Protein AF-A0A0G1VCZ0-F1 (afdb_monomer_lite)

Radius of gyration: 18.17 Å; chains: 1; bounding box: 45×53×52 Å

Foldseek 3Di:
DEAEQQPDAADEAEDDALEEYEYHYDPEHFWLHHYEYAYAAAYEYEDEEAYHYDPDDPDLNRGHAYEYEHNDPQHEYEYEYDLHYAEYAYAAYGQNYEYHDYDPVDDPPPLLQAAPRPDSQADAHEYEAHHHHVYYHQRHQNHDQCVVPPDHDDGGHSYHYHYDPSVVSNVVVCCVVVVPDDDDDDDDDDPDDD

Structure (mmCIF, N/CA/C/O backbone):
data_AF-A0A0G1VCZ0-F1
#
_entry.id   AF-A0A0G1VCZ0-F1
#
loop_
_atom_site.group_PDB
_atom_site.id
_atom_site.type_symbol
_atom_site.label_atom_id
_atom_site.label_alt_id
_atom_site.label_comp_id
_atom_site.label_asym_id
_atom_site.label_entity_id
_atom_site.label_seq_id
_atom_site.pdbx_PDB_ins_code
_atom_site.Cartn_x
_atom_site.Cartn_y
_atom_site.Cartn_z
_atom_site.occupancy
_atom_site.B_iso_or_equiv
_atom_site.auth_seq_id
_atom_site.auth_comp_id
_atom_site.auth_asym_id
_atom_site.auth_atom_id
_atom_site.pdbx_PDB_model_num
ATOM 1 N N . ASN A 1 1 ? 9.630 -10.256 9.909 1.00 78.88 1 ASN A N 1
ATOM 2 C CA . ASN A 1 1 ? 8.158 -10.157 9.999 1.00 78.88 1 ASN A CA 1
ATOM 3 C C . ASN A 1 1 ? 7.590 -9.982 8.603 1.00 78.88 1 ASN A C 1
ATOM 5 O O . ASN A 1 1 ? 7.868 -8.965 7.979 1.00 78.88 1 ASN A O 1
ATOM 9 N N . SER A 1 2 ? 6.872 -10.986 8.101 1.00 91.50 2 SER A N 1
ATOM 10 C CA . SER A 1 2 ? 6.203 -10.946 6.795 1.00 91.50 2 SER A CA 1
ATOM 11 C C . SER A 1 2 ? 4.715 -11.226 6.987 1.00 91.50 2 SER A C 1
ATOM 13 O O . SER A 1 2 ? 4.363 -12.021 7.856 1.00 91.50 2 SER A O 1
ATOM 15 N N . VAL A 1 3 ? 3.869 -10.567 6.203 1.00 94.69 3 VAL A N 1
ATOM 16 C CA . VAL A 1 3 ? 2.418 -10.757 6.159 1.00 94.69 3 VAL A CA 1
ATOM 17 C C . VAL A 1 3 ? 2.046 -11.077 4.716 1.00 94.69 3 VAL A C 1
ATOM 19 O O . VAL A 1 3 ? 2.375 -10.310 3.809 1.00 94.69 3 VAL A O 1
ATOM 22 N N . ASN A 1 4 ? 1.375 -12.206 4.502 1.00 96.12 4 ASN A N 1
ATOM 23 C CA . ASN A 1 4 ? 0.806 -12.563 3.207 1.00 96.12 4 ASN A CA 1
ATOM 24 C C . ASN A 1 4 ? -0.709 -12.344 3.252 1.00 96.12 4 ASN A C 1
ATOM 26 O O . ASN A 1 4 ? -1.413 -13.038 3.981 1.00 96.12 4 ASN A O 1
ATOM 30 N N . LEU A 1 5 ? -1.192 -11.366 2.488 1.00 96.06 5 LEU A N 1
ATOM 31 C CA . LEU A 1 5 ? -2.597 -10.976 2.415 1.00 96.06 5 LEU A CA 1
ATOM 32 C C . LEU A 1 5 ? -3.477 -12.060 1.780 1.00 96.06 5 LEU A C 1
ATOM 34 O O . LEU A 1 5 ? -4.656 -12.138 2.109 1.00 96.06 5 LEU A O 1
ATOM 38 N N . SER A 1 6 ? -2.930 -12.913 0.907 1.00 94.00 6 SER A N 1
ATOM 39 C CA . SER A 1 6 ? -3.702 -13.976 0.245 1.00 94.00 6 SER A CA 1
ATOM 40 C C . SER A 1 6 ? -4.129 -15.073 1.219 1.00 94.00 6 SER A C 1
ATOM 42 O O . SER A 1 6 ? -5.193 -15.671 1.047 1.00 94.00 6 SER A O 1
ATOM 44 N N . THR A 1 7 ? -3.322 -15.311 2.255 1.00 93.31 7 THR A N 1
ATOM 45 C CA . THR A 1 7 ? -3.569 -16.322 3.294 1.00 93.31 7 THR A CA 1
ATOM 46 C C . THR A 1 7 ? -4.122 -15.737 4.590 1.00 93.31 7 THR A C 1
ATOM 48 O O . THR A 1 7 ? -4.444 -16.492 5.500 1.00 93.31 7 THR A O 1
ATOM 51 N N . LEU A 1 8 ? -4.165 -14.409 4.717 1.00 93.25 8 LEU A N 1
ATOM 52 C CA . LEU A 1 8 ? -4.648 -13.743 5.919 1.00 93.25 8 LEU A CA 1
ATOM 53 C C . LEU A 1 8 ? -6.180 -13.709 5.919 1.00 93.25 8 LEU A C 1
ATOM 55 O O . LEU A 1 8 ? -6.808 -13.422 4.896 1.00 93.25 8 LEU A O 1
ATOM 59 N N . ASP A 1 9 ? -6.775 -13.988 7.074 1.00 92.31 9 ASP A N 1
ATOM 60 C CA . ASP A 1 9 ? -8.215 -13.848 7.252 1.00 92.31 9 ASP A CA 1
ATOM 61 C C . ASP A 1 9 ? -8.648 -12.376 7.188 1.00 92.31 9 ASP A C 1
ATOM 63 O O . ASP A 1 9 ? -7.844 -11.446 7.294 1.00 92.31 9 ASP A O 1
ATOM 67 N N . ALA A 1 10 ? -9.945 -12.150 6.978 1.00 91.06 10 ALA A N 1
ATOM 68 C CA . ALA A 1 10 ? -10.499 -10.808 7.083 1.00 91.06 10 ALA A CA 1
ATOM 69 C C . ALA A 1 10 ? -10.421 -10.330 8.543 1.00 91.06 10 ALA A C 1
ATOM 71 O O . ALA A 1 10 ? -10.718 -11.080 9.474 1.00 91.06 10 ALA A O 1
ATOM 72 N N . GLY A 1 11 ? -10.038 -9.073 8.753 1.00 90.81 11 GLY A N 1
ATOM 73 C CA . GLY A 1 11 ? -9.932 -8.507 10.088 1.00 90.81 11 GLY A CA 1
ATOM 74 C C . GLY A 1 11 ? -9.053 -7.267 10.185 1.00 90.81 11 GLY A C 1
ATOM 75 O O . GLY A 1 11 ? -8.538 -6.733 9.200 1.00 90.81 11 GLY A O 1
ATOM 76 N N . VAL A 1 12 ? -8.891 -6.815 11.429 1.00 93.38 12 VAL A N 1
ATOM 77 C CA . VAL A 1 12 ? -8.044 -5.679 11.799 1.00 93.38 12 VAL A CA 1
ATOM 78 C C . VAL A 1 12 ? -6.798 -6.198 12.506 1.00 93.38 12 VAL A C 1
ATOM 80 O O . VAL A 1 12 ? -6.891 -6.864 13.535 1.00 93.38 12 VAL A O 1
ATOM 83 N N . TYR A 1 13 ? -5.629 -5.854 11.978 1.00 95.25 13 TYR A N 1
ATOM 84 C CA . TYR A 1 13 ? -4.332 -6.311 12.457 1.00 95.25 13 TYR A CA 1
ATOM 85 C C . TYR A 1 13 ? -3.479 -5.119 12.868 1.00 95.25 13 TYR A C 1
ATOM 87 O O . TYR A 1 13 ? -3.179 -4.248 12.055 1.00 95.25 13 TYR A O 1
ATOM 95 N N . VAL A 1 14 ? -3.047 -5.095 14.126 1.00 95.88 14 VAL A N 1
ATOM 96 C CA . VAL A 1 14 ? -2.140 -4.060 14.633 1.00 95.88 14 VAL A CA 1
ATOM 97 C C . VAL A 1 14 ? -0.697 -4.513 14.432 1.00 95.88 14 VAL A C 1
ATOM 99 O O . VAL A 1 14 ? -0.274 -5.546 14.954 1.00 95.88 14 VAL A O 1
ATOM 102 N N . LEU A 1 15 ? 0.070 -3.743 13.663 1.00 95.56 15 LEU A N 1
ATOM 103 C CA . LEU A 1 15 ? 1.495 -3.971 13.456 1.00 95.56 15 LEU A CA 1
ATOM 104 C C . LEU A 1 15 ? 2.273 -3.410 14.647 1.00 95.56 15 LEU A C 1
ATOM 106 O O . LEU A 1 15 ? 2.017 -2.295 15.088 1.00 95.56 15 LEU A O 1
ATOM 110 N N . ARG A 1 16 ? 3.241 -4.179 15.150 1.00 94.25 16 ARG A N 1
ATOM 111 C CA . ARG A 1 16 ? 4.054 -3.803 16.318 1.00 94.25 16 ARG A CA 1
ATOM 112 C C . ARG A 1 16 ? 4.854 -2.516 16.069 1.00 94.25 16 ARG A C 1
ATOM 114 O O . ARG A 1 16 ? 5.324 -2.332 14.945 1.00 94.25 16 ARG A O 1
ATOM 121 N N . PRO A 1 17 ? 5.112 -1.695 17.104 1.00 95.69 17 PRO A N 1
ATOM 122 C CA . PRO A 1 17 ? 5.879 -0.469 16.944 1.00 95.69 17 PRO A CA 1
ATOM 123 C C . PRO A 1 17 ? 7.352 -0.803 16.691 1.00 95.69 17 PRO A C 1
ATOM 125 O O . PRO A 1 17 ? 7.841 -1.855 17.115 1.00 95.69 17 PRO A O 1
ATOM 128 N N . ASN A 1 18 ? 8.072 0.097 16.020 1.00 95.56 18 ASN A N 1
ATOM 129 C CA . ASN A 1 18 ? 9.482 -0.081 15.638 1.00 95.56 18 ASN A CA 1
ATOM 130 C C . ASN A 1 18 ? 9.759 -1.357 14.812 1.00 95.56 18 ASN A C 1
ATOM 132 O O . ASN A 1 18 ? 10.892 -1.841 14.756 1.00 95.56 18 ASN A O 1
ATOM 136 N N . ALA A 1 19 ? 8.736 -1.945 14.185 1.00 94.81 19 ALA A N 1
ATOM 137 C CA . ALA A 1 19 ? 8.887 -3.153 13.388 1.00 94.81 19 ALA A CA 1
ATOM 138 C C . ALA A 1 19 ? 9.092 -2.821 11.909 1.00 94.81 19 ALA A C 1
ATOM 140 O O . ALA A 1 19 ? 8.488 -1.901 11.369 1.00 94.81 19 ALA A O 1
ATOM 141 N N . THR A 1 20 ? 9.885 -3.639 11.218 1.00 96.44 20 THR A N 1
ATOM 142 C CA . THR A 1 20 ? 9.857 -3.693 9.752 1.00 96.44 20 THR A CA 1
ATOM 143 C C . THR A 1 20 ? 8.988 -4.867 9.321 1.00 96.44 20 THR A C 1
ATOM 145 O O . THR A 1 20 ? 9.286 -6.019 9.652 1.00 96.44 20 THR A O 1
ATOM 148 N N . VAL A 1 21 ? 7.905 -4.575 8.605 1.00 97.12 21 VAL A N 1
ATOM 149 C CA . VAL A 1 21 ? 6.918 -5.546 8.130 1.00 97.12 21 VAL A CA 1
ATOM 150 C C . VAL A 1 21 ? 6.931 -5.558 6.612 1.00 97.12 21 VAL A C 1
ATOM 152 O O . VAL A 1 21 ? 6.760 -4.521 5.975 1.00 97.12 21 VAL A O 1
ATOM 155 N N . THR A 1 22 ? 7.122 -6.734 6.028 1.00 97.56 22 THR A N 1
ATOM 156 C CA . THR A 1 22 ? 6.966 -6.933 4.586 1.00 97.56 22 THR A CA 1
ATOM 157 C C . THR A 1 22 ? 5.560 -7.447 4.306 1.00 97.56 22 THR A C 1
ATOM 159 O O . THR A 1 22 ? 5.142 -8.430 4.909 1.00 97.56 22 THR A O 1
ATOM 162 N N . VAL A 1 23 ? 4.832 -6.782 3.416 1.00 97.88 23 VAL A N 1
ATOM 163 C CA . VAL A 1 23 ? 3.482 -7.150 2.985 1.00 97.88 23 VAL A CA 1
ATOM 164 C C . VAL A 1 23 ? 3.567 -7.729 1.581 1.00 97.88 23 VAL A C 1
ATOM 166 O O . VAL A 1 23 ? 4.167 -7.134 0.686 1.00 97.88 23 VAL A O 1
ATOM 169 N N . THR A 1 24 ? 2.974 -8.900 1.407 1.00 97.88 24 THR A N 1
ATOM 170 C CA . THR A 1 24 ? 2.933 -9.655 0.152 1.00 97.88 24 THR A CA 1
ATOM 171 C C . THR A 1 24 ? 1.512 -10.124 -0.119 1.00 97.88 24 THR A C 1
ATOM 173 O O . THR A 1 24 ? 0.701 -10.220 0.796 1.00 97.88 24 THR A O 1
ATOM 176 N N . ALA A 1 25 ? 1.224 -10.401 -1.376 1.00 96.69 25 ALA A N 1
ATOM 177 C CA . ALA A 1 25 ? 0.027 -11.055 -1.866 1.00 96.69 25 ALA A CA 1
ATOM 178 C C . ALA A 1 25 ? 0.399 -11.889 -3.096 1.00 96.69 25 ALA A C 1
ATOM 180 O O . ALA A 1 25 ? 1.261 -11.493 -3.893 1.00 96.69 25 ALA A O 1
ATOM 181 N N . ASP A 1 26 ? -0.273 -13.024 -3.222 1.00 94.00 26 ASP A N 1
ATOM 182 C CA . ASP A 1 26 ? -0.174 -13.960 -4.331 1.00 94.00 26 ASP A CA 1
ATOM 183 C C . ASP A 1 26 ? -1.414 -13.803 -5.215 1.00 94.00 26 ASP A C 1
ATOM 185 O O . ASP A 1 26 ? -2.511 -14.226 -4.841 1.00 94.00 26 ASP A O 1
ATOM 189 N N . GLY A 1 27 ? -1.233 -13.166 -6.373 1.00 92.38 27 GLY A N 1
ATOM 190 C CA . GLY A 1 27 ? -2.301 -12.921 -7.341 1.00 92.38 27 GLY A CA 1
ATOM 191 C C . GLY A 1 27 ? -3.408 -11.995 -6.827 1.00 92.38 27 GLY A C 1
ATOM 192 O O . GLY A 1 27 ? -3.168 -11.077 -6.041 1.00 92.38 27 GLY A O 1
ATOM 193 N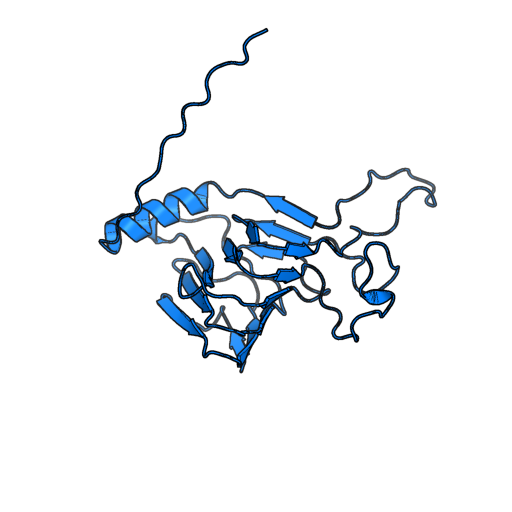 N . VAL A 1 28 ? -4.626 -12.235 -7.314 1.00 94.62 28 VAL A N 1
ATOM 194 C CA . VAL A 1 28 ? -5.827 -11.499 -6.905 1.00 94.62 28 VAL A CA 1
ATOM 195 C C . VAL A 1 28 ? -6.350 -12.077 -5.592 1.00 94.62 28 VAL A C 1
ATOM 197 O O . VAL A 1 28 ? -6.541 -13.288 -5.469 1.00 94.62 28 VAL A O 1
ATOM 200 N N . LEU A 1 29 ? -6.596 -11.211 -4.609 1.00 93.81 29 LEU A N 1
ATOM 201 C CA . LEU A 1 29 ? -7.167 -11.599 -3.326 1.00 93.81 29 LEU A CA 1
ATOM 202 C C . LEU A 1 29 ? -8.583 -12.174 -3.511 1.00 93.81 29 LEU A C 1
ATOM 204 O O . LEU A 1 29 ? -9.329 -11.699 -4.366 1.00 93.81 29 LEU A O 1
ATOM 208 N N . PRO A 1 30 ? -9.001 -13.155 -2.694 1.00 91.12 30 PRO A N 1
ATOM 209 C CA . PRO A 1 30 ? -10.374 -13.652 -2.732 1.00 91.12 30 PRO A CA 1
ATOM 210 C C . PRO A 1 30 ? -11.413 -12.573 -2.412 1.00 91.12 30 PRO A C 1
ATOM 212 O O . PRO A 1 30 ? -11.093 -11.535 -1.824 1.00 91.12 30 PRO A O 1
ATOM 215 N N . THR A 1 31 ? -12.666 -12.829 -2.787 1.00 90.31 31 THR A N 1
ATOM 216 C CA . THR A 1 31 ? -13.821 -12.012 -2.388 1.00 90.31 31 THR A CA 1
ATOM 217 C C . THR A 1 31 ? -14.042 -12.072 -0.872 1.00 90.31 31 THR A C 1
ATOM 219 O O . THR A 1 31 ? -13.538 -12.971 -0.198 1.00 90.31 31 THR A O 1
ATOM 222 N N . ASN A 1 32 ? -14.801 -11.117 -0.334 1.00 87.69 32 ASN A N 1
ATOM 223 C CA . ASN A 1 32 ? -15.106 -10.976 1.091 1.00 87.69 32 ASN A CA 1
ATOM 224 C C . ASN A 1 32 ? -13.836 -10.916 1.963 1.00 87.69 32 ASN A C 1
ATOM 226 O O . ASN A 1 32 ? -13.721 -11.523 3.028 1.00 87.69 32 ASN A O 1
ATOM 230 N N . ARG A 1 33 ? -12.819 -10.203 1.470 1.00 88.88 33 ARG A N 1
ATOM 231 C CA . ARG A 1 33 ? -11.529 -10.071 2.148 1.00 88.88 33 ARG A CA 1
ATOM 232 C C . ARG A 1 33 ? -11.299 -8.621 2.552 1.00 88.88 33 ARG A C 1
ATOM 234 O O . ARG A 1 33 ? -10.739 -7.837 1.793 1.00 88.88 33 ARG A O 1
ATOM 241 N N . SER A 1 34 ? -11.756 -8.267 3.751 1.00 90.88 34 SER A N 1
ATOM 242 C CA . SER A 1 34 ? -11.513 -6.953 4.363 1.00 90.88 34 SER A CA 1
ATOM 243 C C . SER A 1 34 ? -10.324 -7.034 5.317 1.00 90.88 34 SER A C 1
ATOM 245 O O . SER A 1 34 ? -10.456 -7.580 6.408 1.00 90.88 34 SER A O 1
ATOM 247 N N . ILE A 1 35 ? -9.161 -6.521 4.918 1.00 94.44 35 ILE A N 1
ATOM 248 C CA . ILE A 1 35 ? -7.928 -6.557 5.715 1.00 94.44 35 ILE A CA 1
ATOM 249 C C . ILE A 1 35 ? -7.491 -5.130 6.036 1.00 94.44 35 ILE A C 1
ATOM 251 O O . ILE A 1 35 ? -7.142 -4.356 5.144 1.00 94.44 35 ILE A O 1
ATOM 255 N N . ILE A 1 36 ? -7.455 -4.796 7.324 1.00 94.88 36 ILE A N 1
ATOM 256 C CA . ILE A 1 36 ? -7.024 -3.485 7.817 1.00 94.88 36 ILE A CA 1
ATOM 257 C C . ILE A 1 36 ? -5.736 -3.663 8.619 1.00 94.88 36 ILE A C 1
ATOM 259 O O . ILE A 1 36 ? -5.741 -4.269 9.687 1.00 94.88 36 ILE A O 1
ATOM 263 N N . LEU A 1 37 ? -4.630 -3.124 8.114 1.00 96.94 37 LEU A N 1
ATOM 264 C CA . LEU A 1 37 ? -3.335 -3.100 8.784 1.00 96.94 37 LEU A CA 1
ATOM 265 C C . LEU A 1 37 ? -3.143 -1.742 9.467 1.00 96.94 37 LEU A C 1
ATOM 267 O O . LEU A 1 37 ? -2.993 -0.719 8.800 1.00 96.94 37 LEU A O 1
ATOM 271 N N . LEU A 1 38 ? -3.127 -1.746 10.797 1.00 96.94 38 LEU A N 1
ATOM 272 C CA . LEU A 1 38 ? -2.907 -0.566 11.626 1.00 96.94 38 LEU A CA 1
ATOM 273 C C . LEU A 1 38 ? -1.438 -0.496 12.045 1.00 96.94 38 LEU A C 1
ATOM 275 O O . LEU A 1 38 ? -0.991 -1.251 12.909 1.00 96.94 38 LEU A O 1
ATOM 279 N N . ALA A 1 39 ? -0.672 0.390 11.416 1.00 97.12 39 ALA A N 1
ATOM 280 C CA . ALA A 1 39 ? 0.734 0.607 11.727 1.00 97.12 39 ALA A CA 1
ATOM 281 C C . ALA A 1 39 ? 0.892 1.408 13.026 1.00 97.12 39 ALA A C 1
ATOM 283 O O . ALA A 1 39 ? 0.227 2.423 13.203 1.00 97.12 39 ALA A O 1
ATOM 284 N N . GLN A 1 40 ? 1.777 0.971 13.924 1.00 96.56 40 GLN A N 1
ATOM 285 C CA . GLN A 1 40 ? 2.147 1.728 15.126 1.00 96.56 40 GLN A CA 1
ATOM 286 C C . GLN A 1 40 ? 3.400 2.585 14.891 1.00 96.56 40 GLN A C 1
ATOM 288 O O . GLN A 1 40 ? 4.035 2.509 13.836 1.00 96.56 40 GLN A O 1
ATOM 293 N N . GLU A 1 41 ? 3.769 3.385 15.889 1.00 96.50 41 GLU A N 1
ATOM 294 C CA . GLU A 1 41 ? 4.885 4.330 15.822 1.00 96.50 41 GLU A CA 1
ATOM 295 C C . GLU A 1 41 ? 6.185 3.689 15.316 1.00 96.50 41 GLU A C 1
ATOM 297 O O . GLU A 1 41 ? 6.553 2.576 15.717 1.00 96.50 41 GLU A O 1
ATOM 302 N N . ASN A 1 42 ? 6.882 4.397 14.424 1.00 95.38 42 ASN A N 1
ATOM 303 C CA . ASN A 1 42 ? 8.150 3.982 13.816 1.00 95.38 42 ASN A CA 1
ATOM 304 C C . ASN A 1 42 ? 8.100 2.637 13.069 1.00 95.38 42 ASN A C 1
ATOM 306 O O . ASN A 1 42 ? 9.138 2.016 12.819 1.00 95.38 42 ASN A O 1
ATOM 310 N N . THR A 1 43 ? 6.912 2.163 12.690 1.00 97.06 43 THR A N 1
ATOM 311 C CA . THR A 1 43 ? 6.780 0.968 11.849 1.00 97.06 43 THR A CA 1
ATOM 312 C C . THR A 1 43 ? 7.215 1.283 10.417 1.00 97.06 43 THR A C 1
ATOM 314 O O . THR A 1 43 ? 6.900 2.338 9.866 1.00 97.06 43 THR A O 1
ATOM 317 N N . ILE A 1 44 ? 7.920 0.350 9.780 1.00 97.06 44 ILE A N 1
ATOM 318 C CA . ILE A 1 44 ? 8.239 0.393 8.352 1.00 97.06 44 ILE A CA 1
ATOM 319 C C . ILE A 1 44 ? 7.431 -0.697 7.654 1.00 97.06 44 ILE A C 1
ATOM 321 O O . ILE A 1 44 ? 7.705 -1.883 7.829 1.00 97.06 44 ILE A O 1
ATOM 325 N N . VAL A 1 45 ? 6.460 -0.299 6.841 1.00 97.94 45 VAL A N 1
ATOM 326 C CA . VAL A 1 45 ? 5.651 -1.198 6.015 1.00 97.94 45 VAL A CA 1
ATOM 327 C C . VAL A 1 45 ? 6.241 -1.230 4.610 1.00 97.94 45 VAL A C 1
ATOM 329 O O . VAL A 1 45 ? 6.297 -0.203 3.943 1.00 97.94 45 VAL A O 1
ATOM 332 N N . ASN A 1 46 ? 6.685 -2.397 4.146 1.00 97.31 46 ASN A N 1
ATOM 333 C CA . ASN A 1 46 ? 7.196 -2.595 2.791 1.00 97.31 46 ASN A CA 1
ATOM 334 C C . ASN A 1 46 ? 6.212 -3.449 1.989 1.00 97.31 46 ASN A C 1
ATOM 336 O O . ASN A 1 46 ? 6.138 -4.655 2.207 1.00 97.31 46 ASN A O 1
ATOM 340 N N . ILE A 1 47 ? 5.490 -2.851 1.047 1.00 98.00 47 ILE A N 1
ATOM 341 C CA . ILE A 1 47 ? 4.677 -3.576 0.068 1.00 98.00 47 ILE A CA 1
ATOM 342 C C . ILE A 1 47 ? 5.627 -4.155 -0.981 1.00 98.00 47 ILE A C 1
ATOM 344 O O . ILE A 1 47 ? 6.293 -3.410 -1.703 1.00 98.00 47 ILE A O 1
ATOM 348 N N . ALA A 1 48 ? 5.737 -5.481 -1.019 1.00 96.94 48 ALA A N 1
ATOM 349 C CA . ALA A 1 48 ? 6.748 -6.189 -1.798 1.00 96.94 48 ALA A CA 1
ATOM 350 C C . ALA A 1 48 ? 6.220 -6.878 -3.061 1.00 96.94 48 ALA A C 1
ATOM 352 O O . ALA A 1 48 ? 7.023 -7.199 -3.936 1.00 96.94 48 ALA A O 1
ATOM 353 N N . SER A 1 49 ? 4.907 -7.073 -3.181 1.00 97.81 49 SER A N 1
ATOM 354 C CA . SER A 1 49 ? 4.258 -7.584 -4.392 1.00 97.81 49 SER A CA 1
ATOM 355 C C . SER A 1 49 ? 2.986 -6.795 -4.706 1.00 97.81 49 SER A C 1
ATOM 357 O O . SER A 1 49 ? 2.566 -5.942 -3.919 1.00 97.81 49 SER A O 1
ATOM 359 N N . ASN A 1 50 ? 2.409 -7.043 -5.884 1.00 98.00 50 ASN A N 1
ATOM 360 C CA . ASN A 1 50 ? 1.151 -6.420 -6.278 1.00 98.00 50 ASN A CA 1
ATOM 361 C C . ASN A 1 50 ? 0.045 -6.788 -5.292 1.00 98.00 50 ASN A C 1
ATOM 363 O O . ASN A 1 50 ? -0.090 -7.951 -4.925 1.00 98.00 50 ASN A O 1
ATOM 367 N N . ILE A 1 51 ? -0.760 -5.801 -4.912 1.00 97.12 51 ILE A N 1
ATOM 368 C CA . ILE A 1 51 ? -2.000 -6.022 -4.170 1.00 97.12 51 ILE A CA 1
ATOM 369 C C . ILE A 1 51 ? -3.122 -5.832 -5.175 1.00 97.12 51 ILE A C 1
ATOM 371 O O . ILE A 1 51 ? -3.286 -4.735 -5.704 1.00 97.12 51 ILE A O 1
ATOM 375 N N . GLN A 1 52 ? -3.851 -6.903 -5.464 1.00 95.81 52 GLN A N 1
ATOM 376 C CA . GLN A 1 52 ? -4.955 -6.891 -6.415 1.00 95.81 52 GLN A CA 1
ATOM 377 C C . GLN A 1 52 ? -6.205 -7.408 -5.718 1.00 95.81 52 GLN A C 1
ATOM 379 O O . GLN A 1 52 ? -6.168 -8.474 -5.106 1.00 95.81 52 GLN A O 1
ATOM 384 N N . ILE A 1 53 ? -7.301 -6.663 -5.802 1.00 92.88 53 ILE A N 1
ATOM 385 C CA . ILE A 1 53 ? -8.616 -7.116 -5.329 1.00 92.88 53 ILE A CA 1
ATOM 386 C C . ILE A 1 53 ? -9.519 -7.404 -6.533 1.00 92.88 53 ILE A C 1
ATOM 388 O O . ILE A 1 53 ? -9.264 -6.874 -7.618 1.00 92.88 53 ILE A O 1
ATOM 392 N N . PRO A 1 54 ? -10.571 -8.225 -6.378 1.00 91.69 54 PRO A N 1
ATOM 393 C CA . PRO A 1 54 ? -11.505 -8.481 -7.464 1.00 91.69 54 PRO A CA 1
ATOM 394 C C . PRO A 1 54 ? -12.109 -7.181 -8.022 1.00 91.69 54 PRO A C 1
ATOM 396 O O . PRO A 1 54 ? -12.275 -6.180 -7.320 1.00 91.69 54 PRO A O 1
ATOM 399 N N . THR A 1 55 ? -12.417 -7.183 -9.315 1.00 86.19 55 THR A N 1
ATOM 400 C CA . THR A 1 55 ? -13.077 -6.057 -10.001 1.00 86.19 55 THR A CA 1
ATOM 401 C C . THR A 1 55 ? -14.582 -6.260 -10.134 1.00 86.19 55 THR A C 1
ATOM 403 O O . THR A 1 55 ? -15.298 -5.324 -10.472 1.00 86.19 55 THR A O 1
ATOM 406 N N . GLU A 1 56 ? -15.057 -7.473 -9.862 1.00 86.62 56 GLU A N 1
ATOM 407 C CA . GLU A 1 56 ? -16.454 -7.875 -9.957 1.00 86.62 56 GLU A CA 1
ATOM 408 C C . GLU A 1 56 ? -16.854 -8.614 -8.681 1.00 86.62 56 GLU A C 1
ATOM 410 O O . GLU A 1 56 ? -16.083 -9.412 -8.140 1.00 86.62 56 GLU A O 1
ATOM 415 N N . TYR A 1 57 ? -18.067 -8.340 -8.206 1.00 86.06 57 TYR A N 1
ATOM 416 C CA . TYR A 1 57 ? -18.615 -8.904 -6.978 1.00 86.06 57 TYR A CA 1
ATOM 417 C C . TYR A 1 57 ? -20.075 -9.294 -7.192 1.00 86.06 57 TYR A C 1
ATOM 419 O O . TYR A 1 57 ? -20.825 -8.573 -7.848 1.00 86.06 57 TYR A O 1
ATOM 427 N N . ASN A 1 58 ? -20.485 -10.420 -6.606 1.00 86.62 58 ASN A N 1
ATOM 428 C CA . ASN A 1 58 ? -21.870 -10.893 -6.683 1.00 86.62 58 ASN A CA 1
ATOM 429 C C . ASN A 1 58 ? -22.799 -10.118 -5.738 1.00 86.62 58 ASN A C 1
ATOM 431 O O . ASN A 1 58 ? -24.001 -10.022 -5.983 1.00 86.62 58 ASN A O 1
ATOM 435 N N . SER A 1 59 ? -22.253 -9.574 -4.649 1.00 84.81 59 SER A N 1
ATOM 436 C CA . SER A 1 59 ? -22.985 -8.789 -3.662 1.00 84.81 59 SER A CA 1
ATOM 437 C C . SER A 1 59 ? -22.080 -7.744 -3.004 1.00 84.81 59 SER A C 1
ATOM 439 O O . SER A 1 59 ? -20.855 -7.835 -3.067 1.00 84.81 59 SER A O 1
ATOM 441 N N . ILE A 1 60 ? -22.679 -6.760 -2.328 1.00 81.06 60 ILE A N 1
ATOM 442 C CA . ILE A 1 60 ? -21.936 -5.737 -1.572 1.00 81.06 60 ILE A CA 1
ATOM 443 C C . ILE A 1 60 ? -21.111 -6.368 -0.437 1.00 81.06 60 ILE A C 1
ATOM 445 O O . ILE A 1 60 ? -19.995 -5.931 -0.172 1.00 81.06 60 ILE A O 1
ATOM 449 N N . GLY A 1 61 ? -21.630 -7.421 0.206 1.00 79.12 61 GLY A N 1
ATOM 450 C CA . GLY A 1 61 ? -20.935 -8.119 1.294 1.00 79.12 61 GLY A CA 1
ATOM 451 C C . GLY A 1 61 ? -19.686 -8.880 0.845 1.00 79.12 61 GLY A C 1
ATOM 452 O O . GLY A 1 61 ? -18.850 -9.224 1.675 1.00 79.12 61 GLY A O 1
ATOM 453 N N . ASP A 1 62 ? -19.533 -9.108 -0.460 1.00 86.25 62 ASP A N 1
ATOM 454 C CA . ASP A 1 62 ? -18.367 -9.775 -1.034 1.00 86.25 62 ASP A CA 1
ATOM 455 C C . ASP A 1 62 ? -17.245 -8.802 -1.405 1.00 86.25 62 ASP A C 1
ATOM 457 O O . ASP A 1 62 ? -16.182 -9.253 -1.840 1.00 86.25 62 ASP A O 1
ATOM 461 N N . ILE A 1 63 ? -17.451 -7.489 -1.249 1.00 87.75 63 ILE A N 1
ATOM 462 C CA . ILE A 1 63 ? -16.434 -6.500 -1.605 1.00 87.75 63 ILE A CA 1
ATOM 463 C C . ILE A 1 63 ? -15.213 -6.682 -0.700 1.00 87.75 63 ILE A C 1
ATOM 465 O O . ILE A 1 63 ? -15.291 -6.625 0.529 1.00 87.75 63 ILE A O 1
ATOM 469 N N . SER A 1 64 ? -14.065 -6.906 -1.333 1.00 90.44 64 SER A N 1
ATOM 470 C CA . SER A 1 64 ? -12.775 -7.006 -0.654 1.00 90.44 64 SER A CA 1
ATOM 471 C C . SER A 1 64 ? -12.133 -5.634 -0.568 1.00 90.44 64 SER A C 1
ATOM 473 O O . SER A 1 64 ? -12.207 -4.851 -1.508 1.00 90.44 64 SER A O 1
ATOM 475 N N . GLN A 1 65 ? -11.444 -5.364 0.533 1.00 91.62 65 GLN A N 1
ATOM 476 C CA . GLN A 1 65 ? -10.733 -4.112 0.723 1.00 91.62 65 GLN A CA 1
ATOM 477 C C . GLN A 1 65 ? -9.458 -4.338 1.522 1.00 91.62 65 GLN A C 1
ATOM 479 O O . GLN A 1 65 ? -9.456 -5.020 2.545 1.00 91.62 65 GLN A O 1
ATOM 484 N N . VAL A 1 66 ? -8.380 -3.692 1.088 1.00 94.88 66 VAL A N 1
ATOM 485 C CA . VAL A 1 66 ? -7.145 -3.585 1.863 1.00 94.88 66 VAL A CA 1
ATOM 486 C C . VAL A 1 66 ? -6.968 -2.141 2.311 1.00 94.88 66 VAL A C 1
ATOM 488 O O . VAL A 1 66 ? -7.107 -1.207 1.517 1.00 94.88 66 VAL A O 1
ATOM 491 N N . VAL A 1 67 ? -6.664 -1.950 3.591 1.00 95.19 67 VAL A N 1
ATOM 492 C CA . VAL A 1 67 ? -6.376 -0.641 4.181 1.00 95.19 67 VAL A CA 1
ATOM 493 C C . VAL A 1 67 ? -5.071 -0.736 4.953 1.00 95.19 67 VAL A C 1
ATOM 495 O O . VAL A 1 67 ? -4.912 -1.608 5.802 1.00 95.19 67 VAL A O 1
ATOM 498 N N . VAL A 1 68 ? -4.143 0.176 4.684 1.00 97.06 68 VAL A N 1
ATOM 499 C CA . VAL A 1 68 ? -2.953 0.399 5.504 1.00 97.06 68 VAL A CA 1
ATOM 500 C C . VAL A 1 68 ? -3.069 1.801 6.077 1.00 97.06 68 VAL A C 1
ATOM 502 O O . VAL A 1 68 ? -3.065 2.778 5.330 1.00 97.06 68 VAL A O 1
ATOM 505 N N . ALA A 1 69 ? -3.221 1.887 7.392 1.00 96.69 69 ALA A N 1
ATOM 506 C CA . ALA A 1 69 ? -3.531 3.122 8.098 1.00 96.69 69 ALA A CA 1
ATOM 507 C C . ALA A 1 69 ? -2.724 3.219 9.398 1.00 96.69 69 ALA A C 1
ATOM 509 O O . ALA A 1 69 ? -2.225 2.200 9.887 1.00 96.69 69 ALA A O 1
ATOM 510 N N . PRO A 1 70 ? -2.589 4.411 9.996 1.00 96.88 70 PRO A N 1
ATOM 511 C CA . PRO A 1 70 ? -2.005 4.521 11.317 1.00 96.88 70 PRO A CA 1
ATOM 512 C C . PRO A 1 70 ? -2.939 3.926 12.383 1.00 96.88 70 PRO A C 1
ATOM 514 O O . PRO A 1 70 ? -4.162 3.969 12.259 1.00 96.88 70 PRO A O 1
ATOM 517 N N . ALA A 1 71 ? -2.366 3.406 13.467 1.00 94.00 71 ALA A N 1
ATOM 518 C CA . ALA A 1 71 ? -3.127 2.937 14.624 1.00 94.00 71 ALA A CA 1
ATOM 519 C C . ALA A 1 71 ? -3.790 4.089 15.402 1.00 94.00 71 ALA A C 1
ATOM 521 O O . ALA A 1 71 ? -4.826 3.882 16.030 1.00 94.00 71 ALA A O 1
ATOM 522 N N . THR A 1 72 ? -3.210 5.292 15.356 1.00 92.62 72 THR A N 1
ATOM 523 C CA . THR A 1 72 ? -3.767 6.531 15.924 1.00 92.62 72 THR A CA 1
ATOM 524 C C . THR A 1 72 ? -3.504 7.710 14.987 1.00 92.62 72 THR A C 1
ATOM 526 O O . THR A 1 72 ? -2.553 7.681 14.216 1.00 92.62 72 THR A O 1
ATOM 529 N N . GLU A 1 73 ? -4.278 8.792 15.077 1.00 87.88 73 GLU A N 1
ATOM 530 C CA . GLU A 1 73 ? -4.119 9.968 14.195 1.00 87.88 73 GLU A CA 1
ATOM 531 C C . GLU A 1 73 ? -2.726 10.616 14.251 1.00 87.88 73 GLU A C 1
ATOM 533 O O . GLU A 1 73 ? -2.273 11.200 13.270 1.00 87.88 73 GLU A O 1
ATOM 538 N N . SER A 1 74 ? -2.038 10.482 15.385 1.00 90.69 74 SER A N 1
ATOM 539 C CA . SER A 1 74 ? -0.695 11.017 15.611 1.00 90.69 74 SER A CA 1
ATOM 540 C C . SER A 1 74 ? 0.431 10.061 15.211 1.00 90.69 74 SER A C 1
ATOM 542 O O . SER A 1 74 ? 1.592 10.419 15.372 1.00 90.69 74 SER A O 1
ATOM 544 N N . THR A 1 75 ? 0.120 8.829 14.792 1.00 94.88 75 THR A N 1
ATOM 545 C CA . THR A 1 75 ? 1.153 7.817 14.545 1.00 94.88 75 THR A CA 1
ATOM 546 C C . THR A 1 75 ? 1.962 8.171 13.303 1.00 94.88 75 THR A C 1
ATOM 548 O O . THR A 1 75 ? 1.404 8.263 12.206 1.00 94.88 75 THR A O 1
ATOM 551 N N . ASN A 1 76 ? 3.282 8.260 13.457 1.00 94.38 76 ASN A N 1
ATOM 552 C CA . ASN A 1 76 ? 4.210 8.379 12.340 1.00 94.38 76 ASN A CA 1
ATOM 553 C C . ASN A 1 76 ? 4.765 6.997 11.973 1.00 94.38 76 ASN A C 1
ATOM 555 O O . ASN A 1 76 ? 5.401 6.308 12.779 1.00 94.38 76 ASN A O 1
ATOM 559 N N . TYR A 1 77 ? 4.535 6.578 10.730 1.00 97.12 77 TYR A N 1
ATOM 560 C CA . TYR A 1 77 ? 5.128 5.364 10.182 1.00 97.12 77 TYR A CA 1
ATOM 561 C C . TYR A 1 77 ? 5.654 5.607 8.764 1.00 97.12 77 TYR A C 1
ATOM 563 O O . TYR A 1 77 ? 5.391 6.631 8.133 1.00 97.12 77 TYR A O 1
ATOM 571 N N . LYS A 1 78 ? 6.442 4.669 8.235 1.00 97.12 78 LYS A N 1
ATOM 572 C CA . LYS A 1 78 ? 6.955 4.733 6.859 1.00 97.12 78 LYS A CA 1
ATOM 573 C C . LYS A 1 78 ? 6.314 3.642 6.026 1.00 97.12 78 LYS A C 1
ATOM 575 O O . LYS A 1 78 ? 6.385 2.470 6.390 1.00 97.12 78 LYS A O 1
ATOM 580 N N . LEU A 1 79 ? 5.747 4.013 4.886 1.00 97.56 79 LEU A N 1
ATOM 581 C CA . LEU A 1 79 ? 5.241 3.073 3.895 1.00 97.56 79 LEU A CA 1
ATOM 582 C C . LEU A 1 79 ? 6.136 3.118 2.665 1.00 97.56 79 LEU A C 1
ATOM 584 O O . LEU A 1 79 ? 6.363 4.175 2.086 1.00 97.56 79 LEU A O 1
ATOM 588 N N . ASN A 1 80 ? 6.633 1.965 2.251 1.00 96.50 80 ASN A N 1
ATOM 589 C CA . ASN A 1 80 ? 7.440 1.807 1.058 1.00 96.50 80 ASN A CA 1
ATOM 590 C C . ASN A 1 80 ? 6.766 0.825 0.109 1.00 96.50 80 ASN A C 1
ATOM 592 O O . ASN A 1 80 ? 6.359 -0.258 0.520 1.00 96.50 80 ASN A O 1
ATOM 596 N N . ILE A 1 81 ? 6.735 1.168 -1.168 1.00 96.88 81 ILE A N 1
ATOM 597 C CA . ILE A 1 81 ? 6.300 0.289 -2.246 1.00 96.88 81 ILE A CA 1
ATOM 598 C C . ILE A 1 81 ? 7.552 -0.114 -3.014 1.00 96.88 81 ILE A C 1
ATOM 600 O O . ILE A 1 81 ? 8.292 0.741 -3.506 1.00 96.88 81 ILE A O 1
ATOM 604 N N . ASN A 1 82 ? 7.839 -1.412 -3.072 1.00 94.69 82 ASN A N 1
ATOM 605 C CA . ASN A 1 82 ? 9.003 -1.911 -3.794 1.00 94.69 82 ASN A CA 1
ATOM 606 C C . ASN A 1 82 ? 8.907 -1.563 -5.285 1.00 94.69 82 ASN A C 1
ATOM 608 O O . ASN A 1 82 ? 7.826 -1.525 -5.868 1.00 94.69 82 ASN A O 1
ATOM 612 N N . HIS A 1 83 ? 10.061 -1.340 -5.907 1.00 91.62 83 HIS A N 1
ATOM 613 C CA . HIS A 1 83 ? 10.167 -0.914 -7.304 1.00 91.62 83 HIS A CA 1
ATOM 614 C C . HIS A 1 83 ? 9.569 -1.915 -8.320 1.00 91.62 83 HIS A C 1
ATOM 616 O O . HIS A 1 83 ? 9.167 -1.533 -9.416 1.00 91.62 83 HIS A O 1
ATOM 622 N N . THR A 1 84 ? 9.464 -3.193 -7.945 1.00 92.81 84 THR A N 1
ATOM 623 C CA . THR A 1 84 ? 8.864 -4.266 -8.755 1.00 92.81 84 THR A CA 1
ATOM 624 C C . THR A 1 84 ? 7.336 -4.273 -8.741 1.00 92.81 84 THR A C 1
ATOM 626 O O . THR A 1 84 ? 6.724 -4.939 -9.571 1.00 92.81 84 THR A O 1
ATOM 629 N N . VAL A 1 85 ? 6.704 -3.560 -7.805 1.00 96.19 85 VAL A N 1
ATOM 630 C CA . VAL A 1 85 ? 5.243 -3.513 -7.676 1.00 96.19 85 VAL A CA 1
ATOM 631 C C . VAL A 1 85 ? 4.673 -2.612 -8.767 1.00 96.19 85 VAL A C 1
ATOM 633 O O . VAL A 1 85 ? 5.101 -1.472 -8.903 1.00 96.19 85 VAL A O 1
ATOM 636 N N . ALA A 1 86 ? 3.704 -3.100 -9.531 1.00 95.50 86 ALA A N 1
ATOM 637 C CA . ALA A 1 86 ? 3.027 -2.357 -10.593 1.00 95.50 86 ALA A CA 1
ATOM 638 C C . ALA A 1 86 ? 1.607 -1.922 -10.199 1.00 95.50 86 ALA A C 1
ATOM 640 O O . ALA A 1 86 ? 1.087 -0.950 -10.748 1.00 95.50 86 ALA A O 1
ATOM 641 N N . GLN A 1 87 ? 0.980 -2.615 -9.243 1.00 96.56 87 GLN A N 1
ATOM 642 C CA . GLN A 1 87 ? -0.396 -2.345 -8.827 1.00 96.56 87 GLN A CA 1
ATOM 643 C C . GLN A 1 87 ? -0.583 -2.498 -7.316 1.00 96.56 87 GLN A C 1
ATOM 645 O O . GLN A 1 87 ? -0.136 -3.481 -6.724 1.00 96.56 87 GLN A O 1
ATOM 650 N N . VAL A 1 88 ? -1.266 -1.530 -6.705 1.00 97.44 88 VAL A N 1
ATOM 651 C CA . VAL A 1 88 ? -1.677 -1.558 -5.299 1.00 97.44 88 VAL A CA 1
ATOM 652 C C . VAL A 1 88 ? -3.139 -1.143 -5.188 1.00 97.44 88 VAL A C 1
ATOM 654 O O . VAL A 1 88 ? -3.470 0.039 -5.245 1.00 97.44 88 VAL A O 1
ATOM 657 N N . ASP A 1 89 ? -4.012 -2.119 -4.985 1.00 95.62 89 ASP A N 1
ATOM 658 C CA . ASP A 1 89 ? -5.428 -1.912 -4.706 1.00 95.62 89 ASP A CA 1
ATOM 659 C C . ASP A 1 89 ? -5.639 -1.835 -3.192 1.00 95.62 89 ASP A C 1
ATOM 661 O O . ASP A 1 89 ? -5.973 -2.821 -2.531 1.00 95.62 89 ASP A O 1
ATOM 665 N N . ALA A 1 90 ? -5.359 -0.668 -2.617 1.00 94.38 90 ALA A N 1
ATOM 666 C CA . ALA A 1 90 ? -5.473 -0.449 -1.184 1.00 94.38 90 ALA A CA 1
ATOM 667 C C . ALA A 1 90 ? -5.648 1.032 -0.853 1.00 94.38 90 ALA A C 1
ATOM 669 O O . ALA A 1 90 ? -5.276 1.917 -1.624 1.00 94.38 90 ALA A O 1
ATOM 670 N N . TRP A 1 91 ? -6.159 1.294 0.345 1.00 94.44 91 TRP A N 1
ATOM 671 C CA . TRP A 1 91 ? -6.110 2.621 0.948 1.00 94.44 91 TRP A CA 1
ATOM 672 C C . TRP A 1 91 ? -4.769 2.776 1.653 1.00 94.44 91 TRP A C 1
ATOM 674 O O . TRP A 1 91 ? -4.415 1.936 2.482 1.00 94.44 91 TRP A O 1
ATOM 684 N N . LEU A 1 92 ? -4.028 3.833 1.332 1.00 95.81 92 LEU A N 1
ATOM 685 C CA . LEU A 1 92 ? -2.709 4.107 1.900 1.00 95.81 92 LEU A CA 1
A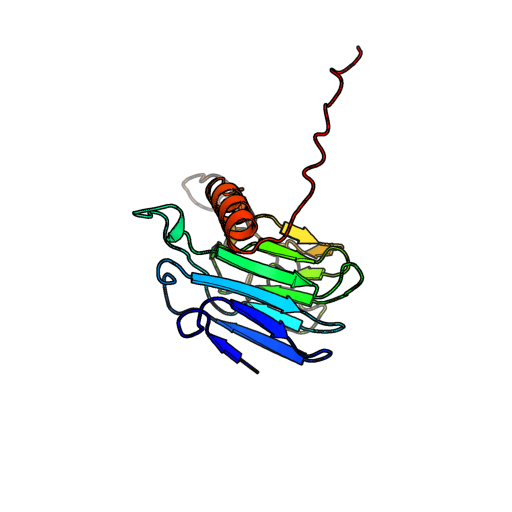TOM 686 C C . LEU A 1 92 ? -2.769 5.416 2.690 1.00 95.81 92 LEU A C 1
ATOM 688 O O . LEU A 1 92 ? -2.609 6.501 2.133 1.00 95.81 92 LEU A O 1
ATOM 692 N N . ILE A 1 93 ? -3.032 5.321 3.989 1.00 95.31 93 ILE A N 1
ATOM 693 C CA . ILE A 1 93 ? -3.310 6.472 4.849 1.00 95.31 93 ILE A CA 1
ATOM 694 C C . ILE A 1 93 ? -2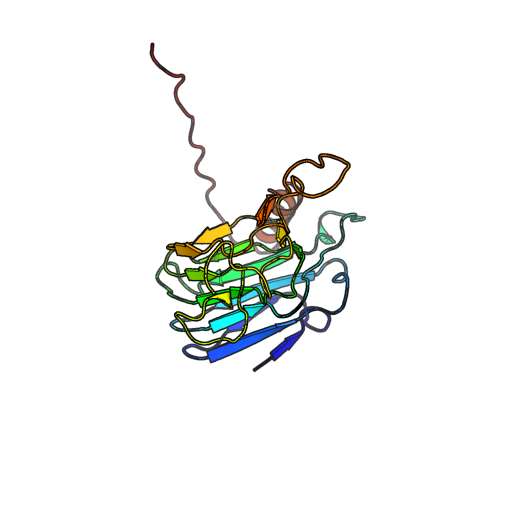.160 6.648 5.835 1.00 95.31 93 ILE A C 1
ATOM 696 O O . ILE A 1 93 ? -1.957 5.798 6.682 1.00 95.31 93 ILE A O 1
ATOM 700 N N . ASN A 1 94 ? -1.411 7.742 5.745 1.00 95.88 94 ASN A N 1
ATOM 701 C CA . ASN A 1 94 ? -0.250 8.034 6.589 1.00 95.88 94 ASN A CA 1
ATOM 702 C C . ASN A 1 94 ? -0.026 9.552 6.785 1.00 95.88 94 ASN A C 1
ATOM 704 O O . ASN A 1 94 ? 1.018 10.082 6.402 1.00 95.88 94 ASN A O 1
ATOM 708 N N . PRO A 1 95 ? -1.000 10.294 7.340 1.00 95.19 95 PRO A N 1
ATOM 709 C CA . PRO A 1 95 ? -0.986 11.761 7.362 1.00 95.19 95 PRO A CA 1
ATOM 710 C C . PRO A 1 95 ? 0.180 12.395 8.141 1.00 95.19 95 PRO A C 1
ATOM 712 O O . PRO A 1 95 ? 0.429 13.576 7.949 1.00 95.19 95 PRO A O 1
ATOM 715 N N . GLN A 1 96 ? 0.870 11.636 9.000 1.00 96.12 96 GLN A N 1
ATOM 716 C CA . GLN A 1 96 ? 2.018 12.085 9.805 1.00 96.12 96 GLN A CA 1
ATOM 717 C C . GLN A 1 96 ? 3.341 11.446 9.359 1.00 96.12 96 GLN A C 1
ATOM 719 O O . GLN A 1 96 ? 4.316 11.457 10.102 1.00 96.12 96 GLN A O 1
ATOM 724 N N . GLY A 1 97 ? 3.360 10.777 8.205 1.00 94.75 97 GLY A N 1
ATOM 725 C CA . GLY A 1 97 ? 4.514 10.002 7.781 1.00 94.75 97 GLY A CA 1
ATOM 726 C C . GLY A 1 97 ? 4.755 10.029 6.282 1.00 94.75 97 GLY A C 1
ATOM 727 O O . GLY A 1 97 ? 4.155 10.775 5.507 1.00 94.75 97 GLY A O 1
ATOM 728 N N . THR A 1 98 ? 5.702 9.195 5.861 1.00 95.50 98 THR A N 1
ATOM 729 C CA . THR A 1 98 ? 6.169 9.161 4.473 1.00 95.50 98 THR A CA 1
ATOM 730 C C . THR A 1 98 ? 5.606 7.964 3.721 1.00 95.50 98 THR A C 1
ATOM 732 O O . THR A 1 98 ? 5.678 6.829 4.203 1.00 95.50 98 THR A O 1
ATOM 735 N N . ILE A 1 99 ? 5.134 8.203 2.498 1.00 96.62 99 ILE A N 1
ATOM 736 C CA . ILE A 1 99 ? 4.865 7.161 1.506 1.00 96.62 99 ILE A CA 1
ATOM 737 C C . ILE A 1 99 ? 5.910 7.266 0.398 1.00 96.62 99 ILE A C 1
ATOM 739 O O . ILE A 1 99 ? 6.000 8.274 -0.297 1.00 96.62 99 ILE A O 1
ATOM 743 N N . ASN A 1 100 ? 6.699 6.211 0.217 1.00 93.88 100 ASN A N 1
ATOM 744 C CA . ASN A 1 100 ? 7.671 6.083 -0.855 1.00 93.88 100 ASN A CA 1
ATOM 745 C C . ASN A 1 100 ? 7.180 5.094 -1.912 1.00 93.88 100 ASN A C 1
ATOM 747 O O . ASN A 1 100 ? 7.090 3.896 -1.653 1.00 93.88 100 ASN A O 1
ATOM 751 N N . THR A 1 101 ? 6.913 5.589 -3.115 1.00 93.94 101 THR A N 1
ATOM 752 C CA . THR A 1 101 ? 6.363 4.796 -4.229 1.00 93.94 101 THR A CA 1
ATOM 753 C C . THR A 1 101 ? 7.398 3.916 -4.931 1.00 93.94 101 THR A C 1
ATOM 755 O O . THR A 1 101 ? 7.026 3.006 -5.676 1.00 93.94 101 THR A O 1
ATOM 758 N N . CYS A 1 102 ? 8.691 4.148 -4.680 1.00 91.50 102 CYS A N 1
ATOM 759 C CA . CYS A 1 102 ? 9.758 3.297 -5.180 1.00 91.50 102 CYS A CA 1
ATOM 760 C C . CYS A 1 102 ? 10.838 3.042 -4.124 1.00 91.50 102 CYS A C 1
ATOM 762 O O . CYS A 1 102 ? 11.654 3.906 -3.792 1.00 91.50 102 CYS A O 1
ATOM 764 N N . ARG A 1 103 ? 10.871 1.814 -3.608 1.00 90.88 103 ARG A N 1
ATOM 765 C CA . ARG A 1 103 ? 11.959 1.289 -2.784 1.00 90.88 103 ARG A CA 1
ATOM 766 C C . ARG A 1 103 ? 12.780 0.292 -3.589 1.00 90.88 103 ARG A C 1
ATOM 768 O O . ARG A 1 103 ? 12.294 -0.774 -3.955 1.00 90.88 103 ARG A O 1
ATOM 775 N N . THR A 1 104 ? 14.042 0.640 -3.803 1.00 87.31 104 THR A N 1
ATOM 776 C CA . THR A 1 104 ? 15.036 -0.168 -4.530 1.00 87.31 104 THR A CA 1
ATOM 777 C C . THR A 1 104 ? 15.875 -1.058 -3.608 1.00 87.31 104 THR A C 1
ATOM 779 O O . THR A 1 104 ? 16.657 -1.882 -4.069 1.00 87.31 104 THR A O 1
ATOM 782 N N . GLY A 1 105 ? 15.762 -0.863 -2.288 1.00 81.69 105 GLY A N 1
ATOM 783 C CA . GLY A 1 105 ? 16.662 -1.468 -1.302 1.00 81.69 105 GLY A CA 1
ATOM 784 C C . GLY A 1 105 ? 18.046 -0.808 -1.236 1.00 81.69 105 GLY A C 1
ATOM 785 O O . GLY A 1 105 ? 18.844 -1.190 -0.385 1.00 81.69 105 GLY A O 1
ATOM 786 N N . GLN A 1 106 ? 18.318 0.194 -2.079 1.00 80.25 106 GLN A N 1
ATOM 787 C CA . GLN A 1 106 ? 19.587 0.916 -2.098 1.00 80.25 106 GLN A CA 1
ATOM 788 C C . GLN A 1 106 ? 19.650 2.009 -1.015 1.00 80.25 106 GLN A C 1
ATOM 790 O O . GLN A 1 106 ? 18.605 2.551 -0.635 1.00 80.25 106 GLN A O 1
ATOM 795 N N . PRO A 1 107 ? 20.855 2.386 -0.543 1.00 73.25 107 PRO A N 1
ATOM 796 C CA . PRO A 1 107 ? 21.043 3.468 0.424 1.00 73.25 107 PRO A CA 1
ATOM 797 C C . PRO A 1 107 ? 20.473 4.819 -0.036 1.00 73.25 107 PRO A C 1
ATOM 799 O O . PRO A 1 107 ? 20.426 5.131 -1.229 1.00 73.25 107 PRO A O 1
ATOM 802 N N . VAL A 1 108 ? 20.077 5.657 0.927 1.00 65.69 108 VAL A N 1
ATOM 803 C CA . VAL A 1 108 ? 19.642 7.043 0.674 1.00 65.69 108 VAL A CA 1
ATOM 804 C C . VAL A 1 108 ? 20.764 7.809 -0.038 1.00 65.69 108 VAL A C 1
ATOM 806 O O . VAL A 1 108 ? 21.921 7.710 0.357 1.00 65.69 108 VAL A O 1
ATOM 809 N N . GLY A 1 109 ? 20.428 8.553 -1.096 1.00 63.88 109 GLY A N 1
ATOM 810 C CA . GLY A 1 109 ? 21.400 9.282 -1.925 1.00 63.88 109 GLY A CA 1
ATOM 811 C C . GLY A 1 109 ? 21.938 8.498 -3.128 1.00 63.88 109 GLY A C 1
ATOM 812 O O . GLY A 1 109 ? 22.603 9.086 -3.975 1.00 63.88 109 GLY A O 1
ATOM 813 N N . ASN A 1 110 ? 21.621 7.202 -3.253 1.00 76.12 110 ASN A N 1
ATOM 814 C CA . ASN A 1 110 ? 21.877 6.460 -4.488 1.00 76.12 110 ASN A CA 1
ATOM 815 C C . ASN A 1 110 ? 21.050 7.056 -5.642 1.00 76.12 110 ASN A C 1
ATOM 817 O O . ASN A 1 110 ? 19.875 7.375 -5.450 1.00 76.12 110 ASN A O 1
ATOM 821 N N . VAL A 1 111 ? 21.650 7.173 -6.831 1.00 69.81 111 VAL A N 1
ATOM 822 C CA . VAL A 1 111 ? 20.978 7.662 -8.043 1.00 69.81 111 VAL A CA 1
ATOM 823 C C . VAL A 1 111 ? 19.707 6.874 -8.354 1.00 69.81 111 VAL A C 1
ATOM 825 O O . VAL A 1 111 ? 18.690 7.490 -8.633 1.00 69.81 111 VAL A O 1
ATOM 828 N N . GLU A 1 112 ? 19.693 5.557 -8.131 1.00 70.81 112 GLU A N 1
ATOM 829 C CA . GLU A 1 112 ? 18.519 4.678 -8.276 1.00 70.81 112 GLU A CA 1
ATOM 830 C C . GLU A 1 112 ? 17.317 5.096 -7.403 1.00 70.81 112 GLU A C 1
ATOM 832 O O . GLU A 1 112 ? 16.188 4.694 -7.662 1.00 70.81 112 GLU A O 1
ATOM 837 N N . ASN A 1 113 ? 17.538 5.905 -6.359 1.00 67.00 113 ASN A N 1
ATOM 838 C CA . ASN A 1 113 ? 16.498 6.439 -5.474 1.00 67.00 113 ASN A CA 1
ATOM 839 C C . ASN A 1 113 ? 16.039 7.865 -5.849 1.00 67.00 113 ASN A C 1
ATOM 841 O O . ASN A 1 113 ? 15.251 8.468 -5.111 1.00 67.00 113 ASN A O 1
ATOM 845 N N . ILE A 1 114 ? 16.542 8.435 -6.948 1.00 67.62 114 ILE A N 1
ATOM 846 C CA . ILE A 1 114 ? 16.209 9.787 -7.410 1.00 67.62 114 ILE A CA 1
ATOM 847 C C . ILE A 1 114 ? 15.116 9.702 -8.491 1.00 67.62 114 ILE A C 1
ATOM 849 O O . ILE A 1 114 ? 15.229 8.879 -9.404 1.00 67.62 114 ILE A O 1
ATOM 853 N N . PRO A 1 115 ? 14.074 10.558 -8.443 1.00 63.00 115 PRO A N 1
ATOM 854 C CA . PRO A 1 115 ? 13.085 10.647 -9.515 1.00 63.00 115 PRO A CA 1
ATOM 855 C C . PRO A 1 115 ? 13.770 10.878 -10.871 1.00 63.00 115 PRO A C 1
ATOM 857 O O . PRO A 1 115 ? 14.603 11.776 -10.985 1.00 63.00 115 PRO A O 1
ATOM 860 N N . ARG A 1 116 ? 13.401 10.095 -11.897 1.00 62.03 116 ARG A N 1
ATOM 861 C CA . ARG A 1 116 ? 13.999 10.087 -13.257 1.00 62.03 116 ARG A CA 1
ATOM 862 C C . ARG A 1 116 ? 15.379 9.442 -13.409 1.00 62.03 116 ARG A C 1
ATOM 864 O O . ARG A 1 116 ? 15.923 9.479 -14.513 1.00 62.03 116 ARG A O 1
ATOM 871 N N . SER A 1 117 ? 15.940 8.825 -12.373 1.00 61.88 117 SER A N 1
ATOM 872 C CA . SER A 1 117 ? 17.096 7.955 -12.599 1.00 61.88 117 SER A CA 1
ATOM 873 C C . SER A 1 117 ? 16.682 6.782 -13.478 1.00 61.88 117 SER A C 1
ATOM 875 O O . SER A 1 117 ? 15.617 6.209 -13.263 1.00 61.88 117 SER A O 1
ATOM 877 N N . ARG A 1 118 ? 17.501 6.461 -14.481 1.00 64.12 118 ARG A N 1
ATOM 878 C CA . ARG A 1 118 ? 17.318 5.250 -15.288 1.00 64.12 118 ARG A CA 1
ATOM 879 C C . ARG A 1 118 ? 17.679 4.054 -14.420 1.00 64.12 118 ARG A C 1
ATOM 881 O O . ARG A 1 118 ? 18.761 4.078 -13.838 1.00 64.12 118 ARG A O 1
ATOM 888 N N . GLY A 1 119 ? 16.820 3.041 -14.363 1.00 74.00 119 GLY A N 1
ATOM 889 C CA . GLY A 1 119 ? 17.097 1.822 -13.607 1.00 74.00 119 GLY A CA 1
ATOM 890 C C . GLY A 1 119 ? 15.865 1.215 -12.940 1.00 74.00 119 GLY A C 1
ATOM 891 O O . GLY A 1 119 ? 14.882 0.861 -13.588 1.00 74.00 119 GLY A O 1
ATOM 892 N N . LEU A 1 120 ? 15.934 1.011 -11.625 1.00 83.00 120 LEU A N 1
ATOM 893 C CA . LEU A 1 120 ? 14.994 0.153 -10.894 1.00 83.00 120 LEU A CA 1
ATOM 894 C C . LEU A 1 120 ? 13.574 0.740 -10.780 1.00 83.00 120 LEU A C 1
ATOM 896 O O . LEU A 1 120 ? 12.617 -0.030 -10.684 1.00 83.00 120 LEU A O 1
ATOM 900 N N . CYS A 1 121 ? 13.427 2.070 -10.820 1.00 85.94 121 CYS A N 1
ATOM 901 C CA . CYS A 1 121 ? 12.155 2.797 -10.667 1.00 85.94 121 CYS A CA 1
ATOM 902 C C . CYS A 1 121 ? 11.490 3.184 -12.001 1.00 85.94 121 CYS A C 1
ATOM 904 O O . CYS A 1 121 ? 10.653 4.091 -12.037 1.00 85.94 121 CYS A O 1
ATOM 906 N N . ASP A 1 122 ? 11.843 2.497 -13.090 1.00 83.62 122 ASP A N 1
ATOM 907 C CA . ASP A 1 122 ? 11.338 2.827 -14.424 1.00 83.62 122 ASP A CA 1
ATOM 908 C C . ASP A 1 122 ? 9.905 2.331 -14.673 1.00 83.62 122 ASP A C 1
ATOM 910 O O . ASP A 1 122 ? 9.238 2.746 -15.616 1.00 83.62 122 ASP A O 1
ATOM 914 N N . SER A 1 123 ? 9.394 1.432 -13.833 1.00 84.81 123 SER A N 1
ATOM 915 C CA . SER A 1 123 ? 8.058 0.867 -14.009 1.00 84.81 123 SER A CA 1
ATOM 916 C C . SER A 1 123 ? 6.970 1.797 -13.469 1.00 84.81 123 SER A C 1
ATOM 918 O O . SER A 1 123 ? 7.101 2.403 -12.399 1.00 84.81 123 SER A O 1
ATOM 920 N N . ARG A 1 124 ? 5.844 1.869 -14.184 1.00 90.12 124 ARG A N 1
ATOM 921 C CA . ARG A 1 124 ? 4.642 2.552 -13.699 1.00 90.12 124 ARG A CA 1
ATOM 922 C C . ARG A 1 124 ? 4.039 1.813 -12.500 1.00 90.12 124 ARG A C 1
ATOM 924 O O . ARG A 1 124 ? 3.910 0.591 -12.524 1.00 90.12 124 ARG A O 1
ATOM 931 N N . LEU A 1 125 ? 3.596 2.571 -11.500 1.00 94.62 125 LEU A N 1
ATOM 932 C CA . LEU A 1 125 ? 2.742 2.107 -10.406 1.00 94.62 125 LEU A CA 1
ATOM 933 C C . LEU A 1 125 ? 1.322 2.628 -10.593 1.00 94.62 125 LEU A C 1
ATOM 935 O O . LEU A 1 125 ? 1.123 3.812 -10.848 1.00 94.62 125 LEU A O 1
ATOM 939 N N . THR A 1 126 ? 0.332 1.762 -10.415 1.00 95.81 126 THR A N 1
ATOM 940 C CA . THR A 1 126 ? -1.072 2.162 -10.305 1.00 95.81 126 THR A CA 1
ATOM 941 C C . THR A 1 126 ? -1.566 1.870 -8.893 1.00 95.81 126 THR A C 1
ATOM 943 O O . THR A 1 126 ? -1.547 0.723 -8.455 1.00 95.81 126 THR A O 1
ATOM 946 N N . VAL A 1 127 ? -1.992 2.904 -8.174 1.00 96.12 127 VAL A N 1
ATOM 947 C CA . VAL A 1 127 ? -2.617 2.794 -6.856 1.00 96.12 127 VAL A CA 1
ATOM 948 C C . VAL A 1 127 ? -4.109 3.042 -7.017 1.00 96.12 127 VAL A C 1
ATOM 950 O O . VAL A 1 127 ? -4.519 4.113 -7.460 1.00 96.12 127 VAL A O 1
ATOM 953 N N . ASN A 1 128 ? -4.920 2.051 -6.670 1.00 93.94 128 ASN A N 1
ATOM 954 C CA . ASN A 1 128 ? -6.369 2.134 -6.758 1.00 93.94 128 ASN A CA 1
ATOM 955 C C . ASN A 1 128 ? -6.954 2.240 -5.347 1.00 93.94 128 ASN A C 1
ATOM 957 O O . ASN A 1 128 ? -7.244 1.236 -4.695 1.00 93.94 128 ASN A O 1
ATOM 961 N N . GLY A 1 129 ? -7.098 3.473 -4.873 1.00 90.19 129 GLY A N 1
ATOM 962 C CA . GLY A 1 129 ? -7.596 3.794 -3.544 1.00 90.19 129 GLY A CA 1
ATOM 963 C C . GLY A 1 129 ? -7.130 5.173 -3.065 1.00 90.19 129 GLY A C 1
ATOM 964 O O . GLY A 1 129 ? -6.239 5.776 -3.668 1.00 90.19 129 GLY A O 1
ATOM 965 N N . PRO A 1 130 ? -7.722 5.698 -1.980 1.00 90.62 130 PRO A N 1
ATOM 966 C CA . PRO A 1 130 ? -7.285 6.930 -1.345 1.00 90.62 130 PRO A CA 1
ATOM 967 C C . PRO A 1 130 ? -5.844 6.831 -0.846 1.00 90.62 130 PRO A C 1
ATOM 969 O O . PRO A 1 130 ? -5.436 5.828 -0.250 1.00 90.62 130 PRO A O 1
ATOM 972 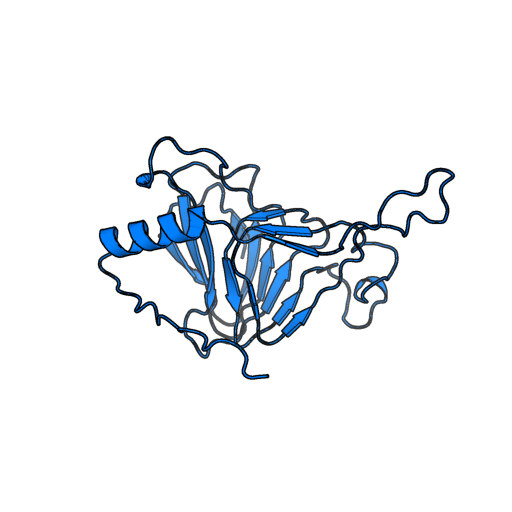N N . VAL A 1 131 ? -5.098 7.915 -1.047 1.00 93.75 131 VAL A N 1
ATOM 973 C CA . VAL A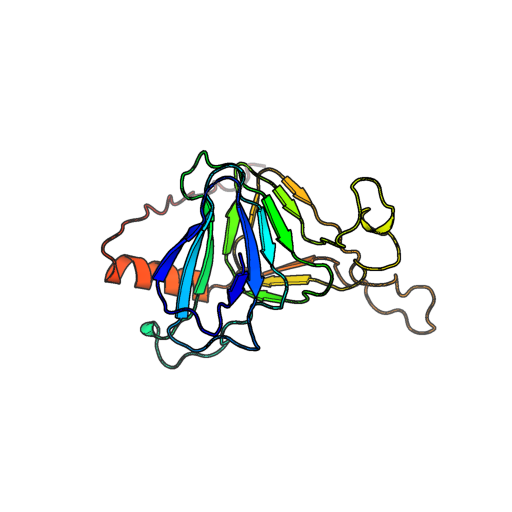 1 131 ? -3.730 8.077 -0.558 1.00 93.75 131 VAL A CA 1
ATOM 974 C C . VAL A 1 131 ? -3.643 9.373 0.235 1.00 93.75 131 VAL A C 1
ATOM 976 O O . VAL A 1 131 ? -4.030 10.429 -0.254 1.00 93.75 131 VAL A O 1
ATOM 979 N N . SER A 1 132 ? -3.122 9.290 1.455 1.00 94.12 132 SER A N 1
ATOM 980 C CA . SER A 1 132 ? -2.856 10.440 2.321 1.00 94.12 132 SER A CA 1
ATOM 981 C C . SER A 1 132 ? -1.471 10.280 2.925 1.00 94.12 132 SER A C 1
ATOM 983 O O . SER A 1 132 ? -1.172 9.225 3.475 1.00 94.12 132 SER A O 1
ATOM 985 N N . ALA A 1 133 ? -0.627 11.304 2.850 1.00 95.62 133 ALA A N 1
ATOM 986 C CA . ALA A 1 133 ? 0.714 11.285 3.426 1.00 95.62 133 ALA A CA 1
ATOM 987 C C . ALA A 1 133 ? 1.110 12.681 3.916 1.00 95.62 133 ALA A C 1
ATOM 989 O O . ALA A 1 133 ? 0.685 13.660 3.308 1.00 95.62 133 ALA A O 1
ATOM 990 N N . GLU A 1 134 ? 1.967 12.774 4.937 1.00 96.38 134 GLU A N 1
ATOM 991 C CA . GLU A 1 134 ? 2.693 14.027 5.206 1.00 96.38 134 GLU A CA 1
ATOM 992 C C . GLU A 1 134 ? 3.647 14.318 4.042 1.00 96.38 134 GLU A C 1
ATOM 994 O O . GLU A 1 134 ? 3.700 15.422 3.504 1.00 96.38 134 GLU A O 1
ATOM 999 N N . LEU A 1 135 ? 4.370 13.279 3.611 1.00 94.88 135 LEU A N 1
ATOM 1000 C CA . LEU A 1 135 ? 5.290 13.345 2.486 1.00 94.88 135 LEU A CA 1
ATOM 1001 C C . LEU A 1 135 ? 5.073 12.169 1.534 1.00 94.88 135 LEU A C 1
ATOM 1003 O O . LEU A 1 135 ? 5.397 11.019 1.843 1.00 94.88 135 LEU A O 1
ATOM 1007 N N . LEU A 1 136 ? 4.566 12.469 0.340 1.00 94.25 136 LEU A N 1
ATOM 1008 C CA . LEU A 1 136 ? 4.433 11.511 -0.754 1.00 94.25 136 LEU A CA 1
ATOM 1009 C C . LEU A 1 136 ? 5.629 11.636 -1.707 1.00 94.25 136 LEU A C 1
ATOM 1011 O O . LEU A 1 136 ? 5.765 12.609 -2.444 1.00 94.25 136 LEU A O 1
ATOM 1015 N N . MET A 1 137 ? 6.509 10.637 -1.697 1.00 91.38 137 MET A N 1
ATOM 1016 C CA . MET A 1 137 ? 7.683 10.573 -2.564 1.00 91.38 137 MET A CA 1
ATOM 1017 C C . MET A 1 137 ? 7.332 9.817 -3.852 1.00 91.38 137 MET A C 1
ATOM 1019 O O . MET A 1 137 ? 7.340 8.581 -3.883 1.00 91.38 137 MET A O 1
ATOM 1023 N N . LEU A 1 138 ? 7.027 10.575 -4.908 1.00 90.69 138 LEU A N 1
ATOM 1024 C CA . LEU A 1 138 ? 6.811 10.090 -6.277 1.00 90.69 138 LEU A CA 1
ATOM 1025 C C . LEU A 1 138 ? 8.169 9.900 -6.962 1.00 90.69 138 LEU A C 1
ATOM 1027 O O . LEU A 1 138 ? 8.823 10.868 -7.354 1.00 90.69 138 LEU A O 1
ATOM 1031 N N . ARG A 1 139 ? 8.664 8.662 -6.979 1.00 87.88 139 ARG A N 1
ATOM 1032 C CA . ARG A 1 139 ? 10.033 8.335 -7.413 1.00 87.88 139 ARG A CA 1
ATOM 1033 C C . ARG A 1 139 ? 10.087 7.552 -8.718 1.00 87.88 139 ARG A C 1
ATOM 1035 O O . ARG A 1 139 ? 11.185 7.281 -9.199 1.00 87.88 139 ARG A O 1
ATOM 1042 N N . ARG A 1 140 ? 8.945 7.184 -9.288 1.00 87.44 140 ARG A N 1
ATOM 1043 C CA . ARG A 1 140 ? 8.872 6.459 -10.556 1.00 87.44 140 ARG A CA 1
ATOM 1044 C C . ARG A 1 140 ? 8.863 7.434 -11.716 1.00 87.44 140 ARG A C 1
ATOM 1046 O O . ARG A 1 140 ? 8.434 8.576 -11.590 1.00 87.44 140 ARG A O 1
ATOM 1053 N N . ASN A 1 141 ? 9.362 6.983 -12.859 1.00 80.19 141 ASN A N 1
ATOM 1054 C CA . ASN A 1 141 ? 9.432 7.818 -14.061 1.00 80.19 141 ASN A CA 1
ATOM 1055 C C . ASN A 1 141 ? 8.488 7.358 -15.187 1.00 80.19 141 ASN A C 1
ATOM 1057 O O . ASN A 1 141 ? 8.344 8.078 -16.166 1.00 80.19 141 ASN A O 1
ATOM 1061 N N . GLY A 1 142 ? 7.798 6.221 -15.019 1.00 75.81 142 GLY A N 1
ATOM 1062 C CA . GLY A 1 142 ? 6.777 5.729 -15.959 1.00 75.81 142 GLY A CA 1
ATOM 1063 C C . GLY A 1 142 ? 7.351 5.071 -17.209 1.00 75.81 142 GLY A C 1
ATOM 1064 O O . GLY A 1 142 ? 6.594 4.622 -18.069 1.00 75.81 142 GLY A O 1
ATOM 1065 N N . GLY A 1 143 ? 8.675 4.973 -17.280 1.00 69.81 143 GLY A N 1
ATOM 1066 C CA . GLY A 1 143 ? 9.429 4.442 -18.395 1.00 69.81 143 GLY A CA 1
ATOM 1067 C C . GLY A 1 143 ? 10.166 5.548 -19.139 1.00 69.81 143 GLY A C 1
ATOM 1068 O O . GLY A 1 143 ? 10.070 6.738 -18.842 1.00 69.81 143 GLY A O 1
ATOM 1069 N N . LYS A 1 144 ? 10.953 5.138 -20.130 1.00 61.31 144 LYS A N 1
ATOM 1070 C CA . LYS A 1 144 ? 11.747 6.047 -20.956 1.00 61.31 144 LYS A CA 1
ATOM 1071 C C . LYS A 1 144 ? 10.831 6.975 -21.768 1.00 61.31 144 LYS A C 1
ATOM 1073 O O . LYS A 1 144 ? 9.900 6.496 -22.415 1.00 61.31 144 LYS A O 1
ATOM 1078 N N . ASP A 1 145 ? 11.159 8.270 -21.801 1.00 56.25 145 ASP A N 1
ATOM 1079 C CA . ASP A 1 145 ? 10.575 9.215 -22.759 1.00 56.25 145 ASP A CA 1
ATOM 1080 C C . ASP A 1 145 ? 10.739 8.669 -24.187 1.00 56.25 145 ASP A C 1
ATOM 1082 O O . ASP A 1 145 ? 11.846 8.396 -24.664 1.00 56.25 145 ASP A O 1
ATOM 1086 N N . GLN A 1 146 ? 9.610 8.497 -24.869 1.00 55.50 146 GLN A N 1
ATOM 1087 C CA . GLN A 1 146 ? 9.491 7.782 -26.143 1.00 55.50 146 GLN A CA 1
ATOM 1088 C C . GLN A 1 146 ? 9.995 8.605 -27.348 1.00 55.50 146 GLN A C 1
ATOM 1090 O O . GLN A 1 146 ? 9.894 8.169 -28.488 1.00 55.50 146 GLN A O 1
ATOM 1095 N N . GLY A 1 147 ? 10.603 9.778 -27.122 1.00 51.59 147 GLY A N 1
ATOM 1096 C CA . GLY A 1 147 ? 11.128 10.671 -28.170 1.00 51.59 147 GLY A CA 1
ATOM 1097 C C . GLY A 1 147 ? 12.399 10.184 -28.883 1.00 51.59 147 GLY A C 1
ATOM 1098 O O . GLY A 1 147 ? 12.989 10.934 -29.652 1.00 51.59 147 GLY A O 1
ATOM 1099 N N . THR A 1 148 ? 12.849 8.955 -28.610 1.00 53.56 148 THR A N 1
ATOM 1100 C CA . THR A 1 148 ? 14.006 8.321 -29.279 1.00 53.56 148 THR A CA 1
ATOM 1101 C C . THR A 1 148 ? 13.615 7.135 -30.167 1.00 53.56 148 THR A C 1
ATOM 1103 O O . THR A 1 148 ? 14.484 6.559 -30.814 1.00 53.56 148 THR A O 1
ATOM 1106 N N . GLU A 1 149 ? 12.329 6.779 -30.202 1.00 60.25 149 GLU A N 1
ATOM 1107 C CA . GLU A 1 149 ? 11.765 5.711 -31.032 1.00 60.25 149 GLU A CA 1
ATOM 1108 C C . GLU A 1 149 ? 11.138 6.322 -32.301 1.00 60.25 149 GLU A C 1
ATOM 1110 O O . GLU A 1 149 ? 10.708 7.476 -32.305 1.00 60.25 149 GLU A O 1
ATOM 1115 N N . THR A 1 150 ? 11.068 5.560 -33.396 1.00 59.31 150 THR A N 1
ATOM 1116 C CA . THR A 1 150 ? 10.505 6.012 -34.690 1.00 59.31 150 THR A CA 1
ATOM 1117 C C . THR A 1 150 ? 9.000 6.302 -34.637 1.00 59.31 150 THR A C 1
ATOM 1119 O O . THR A 1 150 ? 8.462 6.948 -35.537 1.00 59.31 150 THR A O 1
ATOM 1122 N N . THR A 1 151 ? 8.331 5.873 -33.567 1.00 57.88 151 THR A N 1
ATOM 1123 C CA . THR A 1 151 ? 6.921 6.140 -33.270 1.00 57.88 151 THR A CA 1
ATOM 1124 C C . THR A 1 151 ? 6.820 6.937 -31.976 1.00 57.88 151 THR A C 1
ATOM 1126 O O . THR A 1 151 ? 7.193 6.452 -30.911 1.00 57.88 151 THR A O 1
ATOM 1129 N N . VAL A 1 152 ? 6.284 8.156 -32.056 1.00 56.91 152 VAL A N 1
ATOM 1130 C CA . VAL A 1 152 ? 6.028 8.993 -30.879 1.00 56.91 152 VAL A CA 1
ATOM 1131 C C . VAL A 1 152 ? 4.852 8.397 -30.100 1.00 56.91 152 VAL A C 1
ATOM 1133 O O . VAL A 1 152 ? 3.695 8.563 -30.477 1.00 56.91 152 VAL A O 1
ATOM 1136 N N . SER A 1 153 ? 5.148 7.678 -29.021 1.00 57.91 153 SER A N 1
ATOM 1137 C CA . SER A 1 153 ? 4.161 7.245 -28.028 1.00 57.91 153 SER A CA 1
ATOM 1138 C C . SER A 1 153 ? 3.959 8.341 -26.976 1.00 57.91 153 SER A C 1
ATOM 1140 O O . SER A 1 153 ? 4.910 9.028 -26.605 1.00 57.91 153 SER A O 1
ATOM 1142 N N . GLN A 1 154 ? 2.735 8.491 -26.457 1.00 60.94 154 GLN A N 1
ATOM 1143 C CA . GLN A 1 154 ? 2.457 9.372 -25.315 1.00 60.94 154 GLN A CA 1
ATOM 1144 C C . GLN A 1 154 ? 3.322 8.999 -24.100 1.00 60.94 154 GLN A C 1
ATOM 1146 O O . GLN A 1 154 ? 3.565 7.817 -23.841 1.00 60.94 154 GLN A O 1
ATOM 1151 N N . SER A 1 155 ? 3.765 10.010 -23.344 1.00 69.62 155 SER A N 1
ATOM 1152 C CA . SER A 1 155 ? 4.442 9.819 -22.058 1.00 69.62 155 SER A CA 1
ATOM 1153 C C . SER A 1 155 ? 3.518 9.090 -21.079 1.00 69.62 155 SER A C 1
ATOM 1155 O O . SER A 1 155 ? 2.355 9.460 -20.909 1.00 69.62 155 SER A O 1
ATOM 1157 N N . ILE A 1 156 ? 4.043 8.056 -20.425 1.00 80.38 156 ILE A N 1
ATOM 1158 C CA . ILE A 1 156 ? 3.324 7.269 -19.421 1.00 80.38 156 ILE A CA 1
ATOM 1159 C C . ILE A 1 156 ? 3.648 7.857 -18.038 1.00 80.38 156 ILE A C 1
ATOM 1161 O O . ILE A 1 156 ? 4.818 8.107 -17.754 1.00 80.38 156 ILE A O 1
ATOM 1165 N N . PRO A 1 157 ? 2.659 8.084 -17.154 1.00 86.75 157 PRO A N 1
ATOM 1166 C CA . PRO A 1 157 ? 2.936 8.564 -15.803 1.00 86.75 157 PRO A CA 1
ATOM 1167 C C . PRO A 1 157 ? 3.673 7.503 -14.970 1.00 86.75 157 PRO A C 1
ATOM 1169 O O . PRO A 1 157 ? 3.366 6.311 -15.060 1.00 86.75 157 PRO A O 1
ATOM 1172 N N . GLY A 1 158 ? 4.613 7.937 -14.123 1.00 88.31 158 GLY A N 1
ATOM 1173 C CA . GLY A 1 158 ? 5.307 7.067 -13.162 1.00 88.31 158 GLY A CA 1
ATOM 1174 C C . GLY A 1 158 ? 4.384 6.486 -12.104 1.00 88.31 158 GLY A C 1
ATOM 1175 O O . GLY A 1 158 ? 4.469 5.301 -11.774 1.00 88.31 158 GLY A O 1
ATOM 1176 N N . GLU A 1 159 ? 3.447 7.298 -11.641 1.00 92.12 159 GLU A N 1
ATOM 1177 C CA . GLU A 1 159 ? 2.424 6.919 -10.688 1.00 92.12 159 GLU A CA 1
ATOM 1178 C C . GLU A 1 159 ? 1.052 7.333 -11.215 1.00 92.12 159 GLU A C 1
ATOM 1180 O O . GLU A 1 159 ? 0.851 8.461 -11.664 1.00 92.12 159 GLU A O 1
ATOM 1185 N N . ASN A 1 160 ? 0.094 6.415 -11.150 1.00 93.50 160 ASN A N 1
ATOM 1186 C CA . ASN A 1 160 ? -1.311 6.696 -11.395 1.00 93.50 160 ASN A CA 1
ATOM 1187 C C . ASN A 1 160 ? -2.109 6.399 -10.123 1.00 93.50 160 ASN A C 1
ATOM 1189 O O . ASN A 1 160 ? -2.024 5.289 -9.600 1.00 93.50 160 ASN A O 1
ATOM 1193 N N . PHE A 1 161 ? -2.877 7.375 -9.646 1.00 93.62 161 PHE A N 1
ATOM 1194 C CA . PHE A 1 161 ? -3.742 7.249 -8.480 1.00 93.62 161 PHE A CA 1
ATOM 1195 C C . PHE A 1 161 ? -5.194 7.333 -8.932 1.00 93.62 161 PHE A C 1
ATOM 1197 O O . PHE A 1 161 ? -5.654 8.390 -9.363 1.00 93.62 161 PHE A O 1
ATOM 1204 N N . ASN A 1 162 ? -5.916 6.225 -8.816 1.00 91.44 162 ASN A N 1
ATOM 1205 C CA . ASN A 1 162 ? -7.331 6.170 -9.146 1.00 91.44 162 ASN A CA 1
ATOM 1206 C C . ASN A 1 162 ? -8.163 6.124 -7.871 1.00 91.44 162 ASN A C 1
ATOM 1208 O O . ASN A 1 162 ? -7.878 5.361 -6.944 1.00 91.44 162 ASN A O 1
ATOM 1212 N N . LEU A 1 163 ? -9.249 6.890 -7.865 1.00 82.06 163 LEU A N 1
ATOM 1213 C CA . LEU A 1 163 ? -10.304 6.726 -6.878 1.00 82.06 163 LEU A CA 1
ATOM 1214 C C . LEU A 1 163 ? -11.191 5.551 -7.288 1.00 82.06 163 LEU A C 1
ATOM 1216 O O . LEU A 1 163 ? -11.572 5.419 -8.451 1.00 82.06 163 LEU A O 1
ATOM 1220 N N . ARG A 1 164 ? -11.520 4.701 -6.317 1.00 76.12 164 ARG A N 1
ATOM 1221 C CA . ARG A 1 164 ? -12.371 3.527 -6.505 1.00 76.12 164 ARG A CA 1
ATOM 1222 C C . ARG A 1 164 ? -13.726 3.756 -5.825 1.00 76.12 164 ARG A C 1
ATOM 1224 O O . ARG A 1 164 ? -13.761 3.830 -4.597 1.00 76.12 164 ARG A O 1
ATOM 1231 N N . PRO A 1 165 ? -14.830 3.930 -6.581 1.00 70.50 165 PRO A N 1
ATOM 1232 C CA . PRO A 1 165 ? -16.147 4.219 -6.007 1.00 70.50 165 PRO A CA 1
ATOM 1233 C C . PRO A 1 165 ? -16.691 3.058 -5.161 1.00 70.50 165 PRO A C 1
ATOM 1235 O O . PRO A 1 165 ? -17.356 3.282 -4.153 1.00 70.50 165 PRO A O 1
ATOM 1238 N N . ASP A 1 166 ? -16.352 1.821 -5.518 1.00 70.81 166 ASP A N 1
ATOM 1239 C CA . ASP A 1 166 ? -16.681 0.608 -4.765 1.00 70.81 166 ASP A CA 1
ATOM 1240 C C . ASP A 1 166 ? -16.068 0.595 -3.361 1.00 70.81 166 ASP A C 1
ATOM 1242 O O . ASP A 1 166 ? -16.671 0.065 -2.431 1.00 70.81 166 ASP A O 1
ATOM 1246 N N . ALA A 1 167 ? -14.936 1.271 -3.165 1.00 73.00 167 ALA A N 1
ATOM 1247 C CA . ALA A 1 167 ? -14.342 1.398 -1.846 1.00 73.00 167 ALA A CA 1
ATOM 1248 C C . ALA A 1 167 ? -15.198 2.246 -0.884 1.00 73.00 167 ALA A C 1
ATOM 1250 O O . ALA A 1 167 ? -15.223 1.983 0.318 1.00 73.00 167 ALA A O 1
ATOM 1251 N N . TYR A 1 168 ? -15.941 3.237 -1.391 1.00 74.12 168 TYR A N 1
ATOM 1252 C CA . TYR A 1 168 ? -16.892 4.001 -0.573 1.00 74.12 168 TYR A CA 1
ATOM 1253 C C . TYR A 1 168 ? -18.120 3.162 -0.206 1.00 74.12 168 TYR A C 1
ATOM 1255 O O . TYR A 1 168 ? -18.613 3.256 0.918 1.00 74.12 168 TYR A O 1
ATOM 1263 N N . ILE A 1 169 ? -18.583 2.311 -1.128 1.00 79.88 169 ILE A N 1
ATOM 1264 C CA . ILE A 1 169 ? -19.688 1.371 -0.887 1.00 79.88 169 ILE A CA 1
ATOM 1265 C C . ILE A 1 169 ? -19.279 0.347 0.177 1.00 79.88 169 ILE A C 1
ATOM 1267 O O . ILE A 1 169 ? -20.021 0.128 1.136 1.00 79.88 169 ILE A O 1
ATOM 1271 N N . TRP A 1 170 ? -18.073 -0.217 0.056 1.00 84.62 170 TRP A N 1
ATOM 1272 C CA . TRP A 1 170 ? -17.495 -1.081 1.081 1.00 84.62 170 TRP A CA 1
ATOM 1273 C C . TRP A 1 170 ? -17.454 -0.378 2.435 1.00 84.62 170 TRP A C 1
ATOM 1275 O O . TRP A 1 170 ? -17.986 -0.914 3.403 1.00 84.62 170 TRP A O 1
ATOM 1285 N N . ALA A 1 171 ? -16.898 0.835 2.506 1.00 75.12 171 ALA A N 1
ATOM 1286 C CA . ALA A 1 171 ? -16.757 1.559 3.765 1.00 75.12 171 ALA A CA 1
ATOM 1287 C C . ALA A 1 171 ? -18.112 1.797 4.446 1.00 75.12 171 ALA A C 1
ATOM 1289 O O . ALA A 1 171 ? -18.234 1.588 5.652 1.00 75.12 171 ALA A O 1
ATOM 1290 N N . ALA A 1 172 ? -19.144 2.164 3.679 1.00 75.75 172 ALA A N 1
ATOM 1291 C CA . ALA A 1 172 ? -20.502 2.304 4.194 1.00 75.75 172 ALA A CA 1
ATOM 1292 C C . ALA A 1 172 ? -21.045 0.974 4.750 1.00 75.75 172 ALA A C 1
ATOM 1294 O O . ALA A 1 172 ? -21.544 0.938 5.874 1.00 75.75 172 ALA A O 1
ATOM 1295 N N . SER A 1 173 ? -20.889 -0.128 4.007 1.00 75.44 173 SER A N 1
ATOM 1296 C CA . SER A 1 173 ? -21.359 -1.456 4.433 1.00 75.44 173 SER A CA 1
ATOM 1297 C C . SER A 1 173 ? -20.601 -2.015 5.643 1.00 75.44 173 SER A C 1
ATOM 1299 O O . SER A 1 173 ? -21.198 -2.617 6.537 1.00 75.44 173 SER A O 1
ATOM 1301 N N . TYR A 1 174 ? -19.290 -1.779 5.715 1.00 76.00 174 TYR A N 1
ATOM 1302 C CA . TYR A 1 174 ? -18.442 -2.203 6.822 1.00 76.00 174 TYR A CA 1
ATOM 1303 C C . TYR A 1 174 ? -18.811 -1.451 8.103 1.00 76.00 174 TYR A C 1
ATOM 1305 O O . TYR A 1 174 ? -18.862 -2.040 9.174 1.00 76.00 174 TYR A O 1
ATOM 1313 N N . VAL A 1 175 ? -19.130 -0.158 8.007 1.00 67.62 175 VAL A N 1
ATOM 1314 C CA . VAL A 1 175 ? -19.580 0.659 9.144 1.00 67.62 175 VAL A CA 1
ATOM 1315 C C . VAL A 1 175 ? -20.943 0.214 9.664 1.00 67.62 175 VAL A C 1
ATOM 1317 O O . VAL A 1 175 ? -21.102 0.066 10.878 1.00 67.62 175 VAL A O 1
ATOM 1320 N N . ASP A 1 176 ? -21.901 0.008 8.760 1.00 65.88 176 ASP A N 1
ATOM 1321 C CA . ASP A 1 176 ? -23.267 -0.391 9.108 1.00 65.88 176 ASP A CA 1
ATOM 1322 C C . ASP A 1 176 ? -23.278 -1.762 9.802 1.00 65.88 176 ASP A C 1
ATOM 1324 O O . ASP A 1 176 ? -23.856 -1.935 10.874 1.00 65.88 176 ASP A O 1
ATOM 1328 N N . SER A 1 177 ? -22.508 -2.712 9.264 1.00 65.81 177 SER A N 1
ATOM 1329 C CA . SER A 1 177 ? -22.351 -4.047 9.852 1.00 65.81 177 SER A CA 1
ATOM 1330 C C . SER A 1 177 ? -21.481 -4.074 11.120 1.00 65.81 177 SER A C 1
ATOM 1332 O O . SER A 1 177 ? -21.727 -4.895 12.005 1.00 65.81 177 SER A O 1
ATOM 1334 N N . ALA A 1 178 ? -20.496 -3.177 11.262 1.00 60.31 178 ALA A N 1
ATOM 1335 C CA . ALA A 1 178 ? -19.581 -3.139 12.411 1.00 60.31 178 ALA A CA 1
ATOM 1336 C C . ALA A 1 178 ? -19.975 -2.145 13.522 1.00 60.31 178 ALA A C 1
ATOM 1338 O O . ALA A 1 178 ? -19.237 -2.020 14.502 1.00 60.31 178 ALA A O 1
ATOM 1339 N N . SER A 1 179 ? -21.101 -1.428 13.404 1.00 54.44 179 SER A N 1
ATOM 1340 C CA . SER A 1 179 ? -21.564 -0.427 14.388 1.00 54.44 179 SER A CA 1
ATOM 1341 C C . SER A 1 179 ? -20.551 0.698 14.701 1.00 54.44 179 SER A C 1
ATOM 1343 O O . SER A 1 179 ? -20.528 1.225 15.815 1.00 54.44 179 SER A O 1
ATOM 1345 N N . LYS A 1 180 ? -19.686 1.090 13.751 1.00 47.75 180 LYS A N 1
ATOM 1346 C CA . LYS A 1 180 ? -18.638 2.117 13.964 1.00 47.75 180 LYS A CA 1
ATOM 1347 C C . LYS A 1 180 ? -18.839 3.338 13.066 1.00 47.75 180 LYS A C 1
ATOM 1349 O O . LYS A 1 180 ? -18.531 3.297 11.889 1.00 47.75 180 LYS A O 1
ATOM 1354 N N . LYS A 1 181 ? -19.331 4.443 13.632 1.00 40.84 181 LYS A N 1
ATOM 1355 C CA . LYS A 1 181 ? -19.734 5.667 12.914 1.00 40.84 181 LYS A CA 1
ATOM 1356 C C . LYS A 1 181 ? -18.538 6.503 12.423 1.00 40.84 181 LYS A C 1
ATOM 1358 O O . LYS A 1 181 ? -17.720 6.913 13.240 1.00 40.84 181 LYS A O 1
ATOM 1363 N N . TYR A 1 182 ? -18.520 6.866 11.137 1.00 46.25 182 TYR A N 1
ATOM 1364 C CA . TYR A 1 182 ? -17.784 8.037 10.636 1.00 46.25 182 TYR A CA 1
ATOM 1365 C C . TYR A 1 182 ? -18.767 9.155 10.277 1.00 46.25 182 TYR A C 1
ATOM 1367 O O . TYR A 1 182 ? -19.810 8.917 9.670 1.00 46.25 182 TYR A O 1
ATOM 1375 N N . VAL A 1 183 ? -18.441 10.382 10.688 1.00 43.38 183 VAL A N 1
ATOM 1376 C CA . VAL A 1 183 ? -19.174 11.595 10.314 1.00 43.38 183 VAL A CA 1
ATOM 1377 C C . VAL A 1 183 ? -18.601 12.078 8.989 1.00 43.38 183 VAL A C 1
ATOM 1379 O O . VAL A 1 183 ? -17.475 12.563 8.942 1.00 43.38 183 VAL A O 1
ATOM 1382 N N . THR A 1 184 ? -19.358 11.940 7.906 1.00 44.56 184 THR A N 1
ATOM 1383 C CA . THR A 1 184 ? -19.037 12.603 6.641 1.00 44.56 184 THR A CA 1
ATOM 1384 C C . THR A 1 184 ? -19.340 14.091 6.795 1.00 44.56 184 THR A C 1
ATOM 1386 O O . THR A 1 184 ? -20.503 14.488 6.886 1.00 44.56 184 THR A O 1
ATOM 1389 N N . THR A 1 185 ? -18.311 14.929 6.858 1.00 45.62 185 THR A N 1
ATOM 1390 C CA . THR A 1 185 ? -18.473 16.377 6.716 1.00 45.62 185 THR A CA 1
ATOM 1391 C C . THR A 1 185 ? -18.806 16.684 5.258 1.00 45.62 185 THR A C 1
ATOM 1393 O O . THR A 1 185 ? -17.967 16.534 4.377 1.00 45.62 185 THR A O 1
ATOM 1396 N N . ASN A 1 186 ? -20.044 17.106 4.994 1.00 40.91 186 ASN A N 1
ATOM 1397 C CA . ASN A 1 186 ? -20.404 17.723 3.719 1.00 40.91 186 ASN A CA 1
ATOM 1398 C C . ASN A 1 186 ? -19.762 19.114 3.662 1.00 40.91 186 ASN A C 1
ATOM 1400 O O . ASN A 1 186 ? -20.229 20.035 4.331 1.00 40.91 186 ASN A O 1
ATOM 1404 N N . THR A 1 187 ? -18.705 19.283 2.873 1.00 46.09 187 THR A N 1
ATOM 1405 C CA . THR A 1 187 ? -18.221 20.605 2.466 1.00 46.09 187 THR A CA 1
ATOM 1406 C C . THR A 1 187 ? -18.976 21.039 1.214 1.00 46.09 187 THR A C 1
ATOM 1408 O O . THR A 1 187 ? -18.807 20.468 0.141 1.00 46.09 187 THR A O 1
ATOM 1411 N N . ILE A 1 188 ? -19.846 22.039 1.365 1.00 45.38 188 ILE A N 1
ATOM 1412 C CA . ILE A 1 188 ? -20.455 22.752 0.240 1.00 45.38 188 ILE A CA 1
ATOM 1413 C C . ILE A 1 188 ? -19.455 23.828 -0.179 1.00 45.38 188 ILE A C 1
ATOM 1415 O O . ILE A 1 188 ? -19.257 24.796 0.556 1.00 45.38 188 ILE A O 1
ATOM 1419 N N . ASP A 1 189 ? -18.822 23.655 -1.337 1.00 40.22 189 ASP A N 1
ATOM 1420 C CA . ASP A 1 189 ? -18.018 24.715 -1.941 1.00 40.22 189 ASP A CA 1
ATOM 1421 C C . ASP A 1 189 ? -18.941 25.814 -2.480 1.00 40.22 189 ASP A C 1
ATOM 1423 O O . ASP A 1 189 ? -19.888 25.555 -3.230 1.00 40.22 189 ASP A O 1
ATOM 1427 N N . LEU A 1 190 ? -18.681 27.057 -2.075 1.00 49.12 190 LEU A N 1
ATOM 1428 C CA . LEU A 1 190 ? -19.378 28.219 -2.619 1.00 49.12 190 LEU A CA 1
ATOM 1429 C C . LEU A 1 190 ? -18.863 28.497 -4.040 1.00 49.12 190 LEU A C 1
ATOM 1431 O O . LEU A 1 190 ? -17.653 28.446 -4.268 1.00 49.12 190 LEU A O 1
ATOM 1435 N N . PRO A 1 191 ? -19.747 28.829 -4.998 1.00 52.00 191 PRO A N 1
ATOM 1436 C CA . PRO A 1 191 ? -19.330 29.107 -6.365 1.00 52.00 191 PRO A CA 1
ATOM 1437 C C . PRO A 1 191 ? -18.353 30.296 -6.424 1.00 52.00 191 PRO A C 1
ATOM 1439 O O . PRO A 1 191 ? -18.497 31.247 -5.643 1.00 52.00 191 PRO A O 1
ATOM 1442 N N . PRO A 1 192 ? -17.370 30.257 -7.346 1.00 53.84 1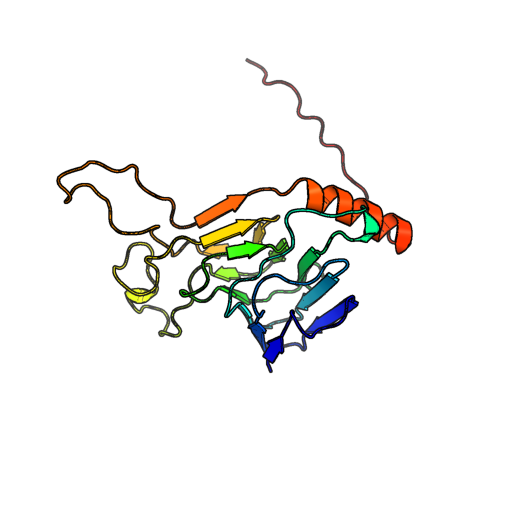92 PRO A N 1
ATOM 1443 C CA . PRO A 1 192 ? -16.332 31.274 -7.451 1.00 53.84 192 PRO A CA 1
ATOM 1444 C C . PRO A 1 192 ? -16.955 32.652 -7.679 1.00 53.84 192 PRO A C 1
ATOM 1446 O O . PRO A 1 192 ? -17.792 32.835 -8.564 1.00 53.84 192 PRO A O 1
ATOM 1449 N N . ARG A 1 193 ? -16.551 33.628 -6.862 1.00 54.75 193 ARG A N 1
ATOM 1450 C CA . ARG A 1 193 ? -16.886 35.033 -7.098 1.00 54.75 193 ARG A CA 1
ATOM 1451 C C . ARG A 1 193 ? -15.887 35.597 -8.108 1.00 54.75 193 ARG A C 1
ATOM 1453 O O . ARG A 1 193 ? -14.686 35.531 -7.857 1.00 54.75 193 ARG A O 1
ATOM 1460 N N . TYR A 1 194 ? -16.409 36.090 -9.231 1.00 58.28 194 TYR A N 1
ATOM 1461 C CA . TYR A 1 194 ? -15.683 36.931 -10.187 1.00 58.28 194 TYR A CA 1
ATOM 1462 C C . TYR A 1 194 ? -15.427 38.319 -9.599 1.00 58.28 194 TYR A C 1
ATOM 1464 O O . TYR A 1 194 ? -16.297 38.791 -8.827 1.00 58.28 194 TYR A O 1
#

Secondary structure (DSSP, 8-state):
-EEETTTSPSEEEEEPTT-EEEEE--SBPPSS-EEEEEE-TT-EEEE-S-BB--S--SSGGG--EEEEEESSTT---EEEEETT--EE-SEEEEEEEEEEEEE-SPPTT-GGGSTT-SSTT-S-EEEES-EEEEEEE-----S--STTSSS-PPPPPSEEEE--HHHHHHHHHHHHHHT---------PPPPP-

Sequence (194 aa):
NSVNLSTLDAGVYVLRPNATVTVTADGVLPTNRSIILLAQENTIVNIASNIQIPTEYNSIGDISQVVVAPATESTNYKLNINHTVAQVDAWLINPQGTINTCRTGQPVGNVENIPRSRGLCDSRLTVNGPVSAELLMLRRNGGKDQGTETTVSQSIPGENFNLRPDAYIWAASYVDSASKKYVTTNTIDLPPRY

pLDDT: mean 83.46, std 15.94, range [40.22, 98.0]